Protein AF-A0A524Q9A4-F1 (afdb_monomer_lite)

Sequence (315 aa):
MNNEIRWAGRTYRQANLDGDGGGSGGEGGDAAAAAAAAAAAKGGEGGEGGEGGEGGKGGEPNWRQTLAGDNKDWAKRLERYTTPEAFVEASIQAHDKLRAGELTYGLPKDADEETVKAYREANGMPADGKYDIKVADAQLSETDIEMLDGVFKFSAEHNIPQEVLNGQLEAYFQARDKLISDMAQQDSLDKQEFTRTMKENWKGDYETNMNRAVNRMNMLPEAIRADVQAARLPNGQALTNSPEYMAWLVNMDREISPMAPLPGASEATMADARKVIETAKERMRDDSVGWHKDKKAQEQFMAEQQMLDKYEGSQ

Structure (mmCIF, N/CA/C/O backbone):
data_AF-A0A524Q9A4-F1
#
_entry.id   AF-A0A524Q9A4-F1
#
loop_
_atom_site.group_PDB
_atom_site.id
_atom_site.type_symbol
_atom_site.label_atom_id
_atom_site.label_alt_id
_atom_site.label_comp_id
_atom_site.label_asym_id
_atom_site.label_entity_id
_atom_site.label_seq_id
_atom_site.pdbx_PDB_ins_code
_atom_site.Cartn_x
_atom_site.Cartn_y
_atom_site.Cartn_z
_atom_site.occupancy
_atom_site.B_iso_or_equiv
_atom_site.auth_seq_id
_atom_site.auth_comp_id
_atom_site.auth_asym_id
_atom_site.auth_atom_id
_atom_site.pdbx_PDB_model_num
ATOM 1 N N . MET A 1 1 ? 7.085 -31.518 3.910 1.00 32.72 1 MET A N 1
ATOM 2 C CA . MET A 1 1 ? 6.312 -30.415 3.305 1.00 32.72 1 MET A CA 1
ATOM 3 C C . MET A 1 1 ? 6.115 -29.376 4.396 1.00 32.72 1 MET A C 1
ATOM 5 O O . MET A 1 1 ? 5.218 -29.539 5.209 1.00 32.72 1 MET A O 1
ATOM 9 N N . ASN A 1 2 ? 7.026 -28.405 4.497 1.00 29.14 2 ASN A N 1
ATOM 10 C CA . ASN A 1 2 ? 6.904 -27.296 5.447 1.00 29.14 2 ASN A CA 1
ATOM 11 C C . ASN A 1 2 ? 6.266 -26.119 4.710 1.00 29.14 2 ASN A C 1
ATOM 13 O O . ASN A 1 2 ? 6.896 -25.530 3.835 1.00 29.14 2 ASN A O 1
ATOM 17 N N . ASN A 1 3 ? 5.017 -25.819 5.055 1.00 34.53 3 ASN A N 1
ATOM 18 C CA . ASN A 1 3 ? 4.304 -24.639 4.584 1.00 34.53 3 ASN A CA 1
ATOM 19 C C . ASN A 1 3 ? 4.642 -23.461 5.503 1.00 34.53 3 ASN A C 1
ATOM 21 O O . ASN A 1 3 ? 3.940 -23.206 6.478 1.00 34.53 3 ASN A O 1
ATOM 25 N N . GLU A 1 4 ? 5.717 -22.739 5.192 1.00 28.58 4 GLU A N 1
ATOM 26 C CA . GLU A 1 4 ? 5.875 -21.363 5.664 1.00 28.58 4 GLU A CA 1
ATOM 27 C C . GLU A 1 4 ? 5.087 -20.450 4.721 1.00 28.58 4 GLU A C 1
ATOM 29 O O . GLU A 1 4 ? 5.548 -20.108 3.632 1.00 28.58 4 GLU A O 1
ATOM 34 N N . ILE A 1 5 ? 3.883 -20.052 5.134 1.00 32.16 5 ILE A N 1
ATOM 35 C CA . ILE A 1 5 ? 3.183 -18.917 4.528 1.00 32.16 5 ILE A CA 1
ATOM 36 C C . ILE A 1 5 ? 3.949 -17.665 4.960 1.00 32.16 5 ILE A C 1
ATOM 38 O O . ILE A 1 5 ? 3.719 -17.106 6.031 1.00 32.16 5 ILE A O 1
ATOM 42 N N . ARG A 1 6 ? 4.915 -17.251 4.138 1.00 30.25 6 ARG A N 1
ATOM 43 C CA . ARG A 1 6 ? 5.609 -15.973 4.289 1.00 30.25 6 ARG A CA 1
ATOM 44 C C . ARG A 1 6 ? 4.683 -14.869 3.795 1.00 30.25 6 ARG A C 1
ATOM 46 O O . ARG A 1 6 ? 4.645 -14.567 2.606 1.00 30.25 6 ARG A O 1
ATOM 53 N N . TRP A 1 7 ? 3.920 -14.286 4.716 1.00 31.17 7 TRP A N 1
ATOM 54 C CA . TRP A 1 7 ? 3.344 -12.961 4.505 1.00 31.17 7 TRP A CA 1
ATOM 55 C C . TRP A 1 7 ? 4.474 -11.990 4.136 1.00 31.17 7 TRP A C 1
ATOM 57 O O . TRP A 1 7 ? 5.549 -12.029 4.735 1.00 31.17 7 TRP A O 1
ATOM 67 N N . ALA A 1 8 ? 4.240 -11.194 3.094 1.00 38.44 8 ALA A N 1
ATOM 68 C CA . ALA A 1 8 ? 5.215 -10.368 2.391 1.00 38.44 8 ALA A CA 1
ATOM 69 C C . ALA A 1 8 ? 6.219 -9.664 3.326 1.00 38.44 8 ALA A C 1
ATOM 71 O O . ALA A 1 8 ? 5.883 -8.730 4.057 1.00 38.44 8 ALA A O 1
ATOM 72 N N . GLY A 1 9 ? 7.472 -10.119 3.274 1.00 32.75 9 GLY A N 1
ATOM 73 C CA . GLY A 1 9 ? 8.591 -9.522 3.986 1.00 32.75 9 GLY A CA 1
ATOM 74 C C . GLY A 1 9 ? 8.974 -8.179 3.373 1.00 32.75 9 GLY A C 1
ATOM 75 O O . GLY A 1 9 ? 9.780 -8.123 2.450 1.00 32.75 9 GLY A O 1
ATOM 76 N N . ARG A 1 10 ? 8.437 -7.089 3.927 1.00 39.34 10 ARG A N 1
ATOM 77 C CA . ARG A 1 10 ? 9.033 -5.755 3.805 1.00 39.34 10 ARG A CA 1
ATOM 78 C C . ARG A 1 10 ? 10.231 -5.670 4.746 1.00 39.34 10 ARG A C 1
ATOM 80 O O . ARG A 1 10 ? 10.088 -5.303 5.906 1.00 39.34 10 ARG A O 1
ATOM 87 N N . THR A 1 11 ? 11.422 -5.986 4.253 1.00 36.03 11 THR A N 1
ATOM 88 C CA . THR A 1 11 ? 12.648 -5.441 4.843 1.00 36.03 11 THR A CA 1
ATOM 89 C C . THR A 1 11 ? 12.884 -4.083 4.198 1.00 36.03 11 THR A C 1
ATOM 91 O O . THR A 1 11 ? 13.469 -4.006 3.117 1.00 36.03 11 THR A O 1
ATOM 94 N N . TYR A 1 12 ? 12.402 -3.009 4.830 1.00 35.66 12 TYR A N 1
ATOM 95 C CA . TYR A 1 12 ? 12.940 -1.685 4.532 1.00 35.66 12 TYR A CA 1
ATOM 96 C C . TYR A 1 12 ? 14.445 -1.749 4.795 1.00 35.66 12 TYR A C 1
ATOM 98 O O . TYR A 1 12 ? 14.877 -2.158 5.874 1.00 35.66 12 TYR A O 1
ATOM 106 N N . ARG A 1 13 ? 15.235 -1.417 3.772 1.00 35.72 13 ARG A N 1
ATOM 107 C CA . ARG A 1 13 ? 16.690 -1.299 3.849 1.00 35.72 13 ARG A CA 1
ATOM 108 C C . ARG A 1 13 ? 16.984 -0.286 4.961 1.00 35.72 13 ARG A C 1
ATOM 110 O O . ARG A 1 13 ? 16.713 0.899 4.808 1.00 35.72 13 ARG A O 1
ATOM 117 N N . GLN A 1 14 ? 17.431 -0.797 6.102 1.00 32.09 14 GLN A N 1
ATOM 118 C CA . GLN A 1 14 ? 17.704 -0.055 7.323 1.00 32.09 14 GLN A CA 1
ATOM 119 C C . GLN A 1 14 ? 18.726 1.042 7.005 1.00 32.09 14 GLN A C 1
ATOM 121 O O . GLN A 1 14 ? 19.884 0.755 6.706 1.00 32.09 14 GLN A O 1
ATOM 126 N N . ALA A 1 15 ? 18.277 2.296 6.981 1.00 34.97 15 ALA A N 1
ATOM 127 C CA . ALA A 1 15 ? 19.180 3.431 6.919 1.00 34.97 15 ALA A CA 1
ATOM 128 C C . ALA A 1 15 ? 19.947 3.474 8.247 1.00 34.97 15 ALA A C 1
ATOM 130 O O . ALA A 1 15 ? 19.347 3.631 9.310 1.00 34.97 15 ALA A O 1
ATOM 131 N N . ASN A 1 16 ? 21.263 3.276 8.171 1.00 33.34 16 ASN A N 1
ATOM 132 C CA . ASN A 1 16 ? 22.187 3.446 9.285 1.00 33.34 16 ASN A CA 1
ATOM 133 C C . ASN A 1 16 ? 22.034 4.858 9.869 1.00 33.34 16 ASN A C 1
ATOM 135 O O . ASN A 1 16 ? 22.338 5.844 9.198 1.00 33.34 16 ASN A O 1
ATOM 139 N N . LEU A 1 17 ? 21.595 4.931 11.123 1.00 32.91 17 LEU A N 1
ATOM 140 C CA . LEU A 1 17 ? 21.655 6.116 11.972 1.00 32.91 17 LEU A CA 1
ATOM 141 C C . LEU A 1 17 ? 22.498 5.762 13.201 1.00 32.91 17 LEU A C 1
ATOM 143 O O . LEU A 1 17 ? 21.975 5.572 14.292 1.00 32.91 17 LEU A O 1
ATOM 147 N N . ASP A 1 18 ? 23.809 5.661 12.992 1.00 33.75 18 ASP A N 1
ATOM 148 C CA . ASP A 1 18 ? 24.792 5.790 14.066 1.00 33.75 18 ASP A CA 1
ATOM 149 C C . ASP A 1 18 ? 25.277 7.244 14.058 1.00 33.75 18 ASP A C 1
ATOM 151 O O . ASP A 1 18 ? 25.968 7.684 13.137 1.00 33.75 18 ASP A O 1
ATOM 155 N N . GLY A 1 19 ? 24.855 8.010 15.063 1.00 28.97 19 GLY A N 1
ATOM 156 C CA . GLY A 1 19 ? 25.137 9.438 15.183 1.00 28.97 19 GLY A CA 1
ATOM 157 C C . GLY A 1 19 ? 24.512 10.033 16.441 1.00 28.97 19 GLY A C 1
ATOM 158 O O . GLY A 1 19 ? 23.499 10.716 16.374 1.00 28.97 19 GLY A O 1
ATOM 159 N N . ASP A 1 20 ? 25.127 9.695 17.569 1.00 27.69 20 ASP A N 1
ATOM 160 C CA . ASP A 1 20 ? 24.939 10.203 18.931 1.00 27.69 20 ASP A CA 1
ATOM 161 C C . ASP A 1 20 ? 24.735 11.735 19.041 1.00 27.69 20 ASP A C 1
ATOM 163 O O . ASP A 1 20 ? 25.374 12.503 18.318 1.00 27.69 20 ASP A O 1
ATOM 167 N N . GLY A 1 21 ? 23.910 12.170 20.010 1.00 25.66 21 GLY A N 1
ATOM 168 C CA . GLY A 1 21 ? 24.015 13.527 20.569 1.00 25.66 21 GLY A CA 1
ATOM 169 C C . GLY A 1 21 ? 22.746 14.357 20.820 1.00 25.66 21 GLY A C 1
ATOM 170 O O . GLY A 1 21 ? 22.646 15.463 20.302 1.00 25.66 21 GLY A O 1
ATOM 171 N N . GLY A 1 22 ? 21.875 13.913 21.736 1.00 23.44 22 GLY A N 1
ATOM 172 C CA . GLY A 1 22 ? 21.351 14.786 22.805 1.00 23.44 22 GLY A CA 1
ATOM 173 C C . GLY A 1 22 ? 20.010 15.519 22.620 1.00 23.44 22 GLY A C 1
ATOM 174 O O . GLY A 1 22 ? 19.867 16.386 21.766 1.00 23.44 22 GLY A O 1
ATOM 175 N N . GLY A 1 23 ? 19.081 15.294 23.563 1.00 23.38 23 GLY A N 1
ATOM 176 C CA . GLY A 1 23 ? 18.074 16.309 23.912 1.00 23.38 23 GLY A CA 1
ATOM 177 C C . GLY A 1 23 ? 16.690 15.827 24.356 1.00 23.38 23 GLY A C 1
ATOM 178 O O . GLY A 1 23 ? 15.743 15.940 23.598 1.00 23.38 23 GLY A O 1
ATOM 179 N N . SER A 1 24 ? 16.585 15.411 25.623 1.00 25.45 24 SER A N 1
ATOM 180 C CA . SER A 1 24 ? 15.508 15.761 26.573 1.00 25.45 24 SER A CA 1
ATOM 181 C C . SER A 1 24 ? 14.022 15.604 26.180 1.00 25.45 24 SER A C 1
ATOM 183 O O . SER A 1 24 ? 13.432 16.500 25.586 1.00 25.45 24 SER A O 1
ATOM 185 N N . GLY A 1 25 ? 13.373 14.632 26.835 1.00 24.61 25 GLY A N 1
ATOM 186 C CA . GLY A 1 25 ? 12.269 14.940 27.759 1.00 24.61 25 GLY A CA 1
ATOM 187 C C . GLY A 1 25 ? 10.843 14.630 27.294 1.00 24.61 25 GLY A C 1
ATOM 188 O O . GLY A 1 25 ? 10.358 15.212 26.332 1.00 24.61 25 GLY A O 1
ATOM 189 N N . GLY A 1 26 ? 10.140 13.812 28.088 1.00 25.83 26 GLY A N 1
ATOM 190 C CA . GLY A 1 26 ? 8.676 13.836 28.181 1.00 25.83 26 GLY A CA 1
ATOM 191 C C . GLY A 1 26 ? 7.969 12.519 27.870 1.00 25.83 26 GLY A C 1
ATOM 192 O O . GLY A 1 26 ? 7.279 12.421 26.864 1.00 25.83 26 GLY A O 1
ATOM 193 N N . GLU A 1 27 ? 8.093 11.527 28.755 1.00 28.69 27 GLU A N 1
ATOM 194 C CA . GLU A 1 27 ? 7.150 10.404 28.833 1.00 28.69 27 GLU A CA 1
ATOM 195 C C . GLU A 1 27 ? 5.830 10.874 29.457 1.00 28.69 27 GLU A C 1
ATOM 197 O O . GLU A 1 27 ? 5.820 11.501 30.519 1.00 28.69 27 GLU A O 1
ATOM 202 N N . GLY A 1 28 ? 4.708 10.539 28.821 1.00 25.97 28 GLY A N 1
ATOM 203 C CA . GLY A 1 28 ? 3.380 10.782 29.364 1.00 25.97 28 GLY A CA 1
ATOM 204 C C . GLY A 1 28 ? 2.345 9.839 28.764 1.00 25.97 28 GLY A C 1
ATOM 205 O O . GLY A 1 28 ? 1.982 9.990 27.605 1.00 25.97 28 GLY A O 1
ATOM 206 N N . GLY A 1 29 ? 1.841 8.925 29.598 1.00 28.25 29 GLY A N 1
ATOM 207 C CA . GLY A 1 29 ? 0.491 8.376 29.460 1.00 28.25 29 GLY A CA 1
ATOM 208 C C . GLY A 1 29 ? 0.381 6.941 28.954 1.00 28.25 29 GLY A C 1
ATOM 209 O O . GLY A 1 29 ? 0.018 6.741 27.810 1.00 28.25 29 GLY A O 1
ATOM 210 N N . ASP A 1 30 ? 0.624 5.957 29.826 1.00 30.62 30 ASP A N 1
ATOM 211 C CA . ASP A 1 30 ? -0.369 4.904 30.117 1.00 30.62 30 ASP A CA 1
ATOM 212 C C . ASP A 1 30 ? 0.121 3.994 31.257 1.00 30.62 30 ASP A C 1
ATOM 214 O O . ASP A 1 30 ? 0.748 2.956 31.066 1.00 30.62 30 ASP A O 1
ATOM 218 N N . ALA A 1 31 ? -0.133 4.423 32.497 1.00 32.66 31 ALA A N 1
ATOM 219 C CA . ALA A 1 31 ? 0.127 3.630 33.703 1.00 32.66 31 ALA A CA 1
ATOM 220 C C . ALA A 1 31 ? -0.877 3.938 34.833 1.00 32.66 31 ALA A C 1
ATOM 222 O O . ALA A 1 31 ? -0.561 3.797 36.013 1.00 32.66 31 ALA A O 1
ATOM 223 N N . ALA A 1 32 ? -2.093 4.384 34.501 1.00 33.72 32 ALA A N 1
ATOM 224 C CA . ALA A 1 32 ? -3.053 4.845 35.509 1.00 33.72 32 ALA A CA 1
ATOM 225 C C . ALA A 1 32 ? -4.003 3.749 36.035 1.00 33.72 32 ALA A C 1
ATOM 227 O O . ALA A 1 32 ? -4.537 3.891 37.131 1.00 33.72 32 ALA A O 1
ATOM 228 N N . ALA A 1 33 ? -4.183 2.625 35.331 1.00 32.44 33 ALA A N 1
ATOM 229 C CA . ALA A 1 33 ? -5.117 1.579 35.773 1.00 32.44 33 ALA A CA 1
ATOM 230 C C . ALA A 1 33 ? -4.481 0.484 36.658 1.00 32.44 33 ALA A C 1
ATOM 232 O O . ALA A 1 33 ? -5.190 -0.205 37.387 1.00 32.44 33 ALA A O 1
ATOM 233 N N . ALA A 1 34 ? -3.150 0.341 36.653 1.00 31.80 34 ALA A N 1
ATOM 234 C CA . ALA A 1 34 ? -2.444 -0.677 37.443 1.00 31.80 34 ALA A CA 1
ATOM 235 C C . ALA A 1 34 ? -1.946 -0.171 38.815 1.00 31.80 34 ALA A C 1
ATOM 237 O O . ALA A 1 34 ? -1.611 -0.971 39.689 1.00 31.80 34 ALA A O 1
ATOM 238 N N . ALA A 1 35 ? -1.922 1.148 39.040 1.00 31.58 35 ALA A N 1
ATOM 239 C CA . ALA A 1 35 ? -1.329 1.743 40.240 1.00 31.58 35 ALA A CA 1
ATOM 240 C C . ALA A 1 35 ? -2.247 1.722 41.480 1.00 31.58 35 ALA A C 1
ATOM 242 O O . ALA A 1 35 ? -1.751 1.732 42.606 1.00 31.58 35 ALA A O 1
ATOM 243 N N . ALA A 1 36 ? -3.570 1.625 41.310 1.00 30.62 36 ALA A N 1
ATOM 244 C CA . ALA A 1 36 ? -4.504 1.648 42.442 1.00 30.62 36 ALA A CA 1
ATOM 245 C C . ALA A 1 36 ? -4.508 0.344 43.269 1.00 30.62 36 ALA A C 1
ATOM 247 O O . ALA A 1 36 ? -4.877 0.362 44.438 1.00 30.62 36 ALA A O 1
ATOM 248 N N . ALA A 1 37 ? -4.046 -0.780 42.705 1.00 31.91 37 ALA A N 1
ATOM 249 C CA . ALA A 1 37 ? -3.953 -2.053 43.428 1.00 31.91 37 ALA A CA 1
ATOM 250 C C . ALA A 1 37 ? -2.612 -2.248 44.166 1.00 31.91 37 ALA A C 1
ATOM 252 O O . ALA A 1 37 ? -2.517 -3.098 45.048 1.00 31.91 37 ALA A O 1
ATOM 253 N N . ALA A 1 38 ? -1.576 -1.465 43.839 1.00 31.86 38 ALA A N 1
ATOM 254 C CA . ALA A 1 38 ? -0.222 -1.658 44.368 1.00 31.86 38 ALA A CA 1
ATOM 255 C C . ALA A 1 38 ? 0.093 -0.825 45.629 1.00 31.86 38 ALA A C 1
ATOM 257 O O . ALA A 1 38 ? 1.047 -1.134 46.343 1.00 31.86 38 ALA A O 1
ATOM 258 N N . ALA A 1 39 ? -0.702 0.202 45.949 1.00 31.52 39 ALA A N 1
ATOM 259 C CA . ALA A 1 39 ? -0.435 1.077 47.097 1.00 31.52 39 ALA A CA 1
ATOM 260 C C . ALA A 1 39 ? -0.843 0.480 48.462 1.00 31.52 39 ALA A C 1
ATOM 262 O O . ALA A 1 39 ? -0.377 0.955 49.493 1.00 31.52 39 ALA A O 1
ATOM 263 N N . ALA A 1 40 ? -1.649 -0.588 48.494 1.00 34.28 40 ALA A N 1
ATOM 264 C CA . ALA A 1 40 ? -2.055 -1.242 49.745 1.00 34.28 40 ALA A CA 1
ATOM 265 C C . ALA A 1 40 ? -1.066 -2.322 50.241 1.00 34.28 40 ALA A C 1
ATOM 267 O O . ALA A 1 40 ? -1.295 -2.928 51.286 1.00 34.28 40 ALA A O 1
ATOM 268 N N . ALA A 1 41 ? 0.029 -2.577 49.513 1.00 36.22 41 ALA A N 1
ATOM 269 C CA . ALA A 1 41 ? 0.920 -3.715 49.751 1.00 36.22 41 ALA A CA 1
ATOM 270 C C . ALA A 1 41 ? 2.394 -3.313 49.944 1.00 36.22 41 ALA A C 1
ATOM 272 O O . ALA A 1 41 ? 3.288 -3.855 49.294 1.00 36.22 41 ALA A O 1
ATOM 273 N N . LYS A 1 42 ? 2.685 -2.389 50.867 1.00 33.72 42 LYS A N 1
ATOM 274 C CA . LYS A 1 42 ? 4.041 -2.276 51.429 1.00 33.72 42 LYS A CA 1
ATOM 275 C C . LYS A 1 42 ? 4.031 -2.182 52.950 1.00 33.72 42 LYS A C 1
ATOM 277 O O . LYS A 1 42 ? 3.771 -1.127 53.515 1.00 33.72 42 LYS A O 1
ATOM 282 N N . GLY A 1 43 ? 4.412 -3.294 53.577 1.00 29.64 43 GLY A N 1
ATOM 283 C CA . GLY A 1 43 ? 4.849 -3.350 54.968 1.00 29.64 43 GLY A CA 1
ATOM 284 C C . GLY A 1 43 ? 4.754 -4.753 55.565 1.00 29.64 43 GLY A C 1
ATOM 285 O O . GLY A 1 43 ? 3.759 -5.057 56.209 1.00 29.64 43 GLY A O 1
ATOM 286 N N . GLY A 1 44 ? 5.792 -5.579 55.380 1.00 28.06 44 GLY A N 1
ATOM 287 C CA . GLY A 1 44 ? 6.016 -6.788 56.186 1.00 28.06 44 GLY A CA 1
ATOM 288 C C . GLY A 1 44 ? 6.522 -8.000 55.402 1.00 28.06 44 GLY A C 1
ATOM 289 O O . GLY A 1 44 ? 5.729 -8.745 54.841 1.00 28.06 44 GLY A O 1
ATOM 290 N N . GLU A 1 45 ? 7.843 -8.192 55.380 1.00 31.61 45 GLU A N 1
ATOM 291 C CA . GLU A 1 45 ? 8.521 -9.414 54.928 1.00 31.61 45 GLU A CA 1
ATOM 292 C C . GLU A 1 45 ? 8.219 -10.631 55.823 1.00 31.61 45 GLU A C 1
ATOM 294 O O . GLU A 1 45 ? 8.194 -10.511 57.046 1.00 31.61 45 GLU A O 1
ATOM 299 N N . GLY A 1 46 ? 8.155 -11.814 55.194 1.00 29.53 46 GLY A N 1
ATOM 300 C CA . GLY A 1 46 ? 8.664 -13.071 55.760 1.00 29.53 46 GLY A CA 1
ATOM 301 C C . GLY A 1 46 ? 7.631 -14.136 56.146 1.00 29.53 46 GLY A C 1
ATOM 302 O O . GLY A 1 46 ? 6.935 -13.991 57.144 1.00 29.53 46 GLY A O 1
ATOM 303 N N . GLY A 1 47 ? 7.631 -15.267 55.425 1.00 26.67 47 GLY A N 1
ATOM 304 C CA . GLY A 1 47 ? 7.107 -16.541 55.940 1.00 26.67 47 GLY A CA 1
ATOM 305 C C . GLY A 1 47 ? 6.547 -17.499 54.889 1.00 26.67 47 GLY A C 1
ATOM 306 O O . GLY A 1 47 ? 5.381 -17.394 54.525 1.00 26.67 47 GLY A O 1
ATOM 307 N N . GLU A 1 48 ? 7.375 -18.447 54.438 1.00 30.16 48 GLU A N 1
ATOM 308 C CA . GLU A 1 48 ? 6.969 -19.665 53.721 1.00 30.16 48 GLU A CA 1
ATOM 309 C C . GLU A 1 48 ? 5.898 -20.470 54.477 1.00 30.16 48 GLU A C 1
ATOM 311 O O . GLU A 1 48 ? 5.805 -20.436 55.703 1.00 30.16 48 GLU A O 1
ATOM 316 N N . GLY A 1 49 ? 5.090 -21.199 53.704 1.00 34.25 49 GLY A N 1
ATOM 317 C CA . GLY A 1 49 ? 3.925 -21.935 54.175 1.00 34.25 49 GLY A CA 1
ATOM 318 C C . GLY A 1 49 ? 4.201 -23.137 55.082 1.00 34.25 49 GLY A C 1
ATOM 319 O O . GLY A 1 49 ? 5.286 -23.709 55.121 1.00 34.25 49 GLY A O 1
ATOM 320 N N . GLY A 1 50 ? 3.136 -23.545 55.767 1.00 26.73 50 GLY A N 1
ATOM 321 C CA . GLY A 1 50 ? 3.042 -24.769 56.553 1.00 26.73 50 GLY A CA 1
ATOM 322 C C . GLY A 1 50 ? 1.677 -24.855 57.234 1.00 26.73 50 GLY A C 1
ATOM 323 O O . GLY A 1 50 ? 1.194 -23.874 57.786 1.00 26.73 50 GLY A O 1
ATOM 324 N N . GLU A 1 51 ? 1.037 -26.014 57.110 1.00 32.72 51 GLU A N 1
ATOM 325 C CA . GLU A 1 51 ? -0.327 -26.350 57.528 1.00 32.72 51 GLU A CA 1
ATOM 326 C C . GLU A 1 51 ? -0.635 -26.153 59.025 1.00 32.72 51 GLU A C 1
ATOM 328 O O . GLU A 1 51 ? 0.204 -26.408 59.879 1.00 32.72 51 GLU A O 1
ATOM 333 N N . GLY A 1 52 ? -1.912 -25.858 59.310 1.00 31.73 52 GLY A N 1
ATOM 334 C CA . GLY A 1 52 ? -2.685 -26.473 60.400 1.00 31.73 52 GLY A CA 1
ATOM 335 C C . GLY A 1 52 ? -2.411 -26.059 61.856 1.00 31.73 52 GLY A C 1
ATOM 336 O O . GLY A 1 52 ? -1.377 -26.375 62.425 1.00 31.73 52 GLY A O 1
ATOM 337 N N . GLY A 1 53 ? -3.457 -25.543 62.518 1.00 28.77 53 GLY A N 1
ATOM 338 C CA . GLY A 1 53 ? -3.692 -25.791 63.951 1.00 28.77 53 GLY A CA 1
ATOM 339 C C . GLY A 1 53 ? -3.597 -24.594 64.909 1.00 28.77 53 GLY A C 1
ATOM 340 O O . GLY A 1 53 ? -2.533 -24.038 65.123 1.00 28.77 53 GLY A O 1
ATOM 341 N N . GLU A 1 54 ? -4.755 -24.276 65.502 1.00 33.22 54 GLU A N 1
ATOM 342 C CA . GLU A 1 54 ? -5.043 -23.666 66.818 1.00 33.22 54 GLU A CA 1
ATOM 343 C C . GLU A 1 54 ? -4.076 -22.664 67.498 1.00 33.22 54 GLU A C 1
ATOM 345 O O . GLU A 1 54 ? -3.008 -23.013 67.985 1.00 33.22 54 GLU A O 1
ATOM 350 N N . GLY A 1 55 ? -4.631 -21.482 67.817 1.00 35.94 55 GLY A N 1
ATOM 351 C CA . GLY A 1 55 ? -4.720 -21.050 69.222 1.00 35.94 55 GLY A CA 1
ATOM 352 C C . GLY A 1 55 ? -3.824 -19.902 69.723 1.00 35.94 55 GLY A C 1
ATOM 353 O O . GLY A 1 55 ? -2.760 -20.138 70.281 1.00 35.94 55 GLY A O 1
ATOM 354 N N . GLY A 1 56 ? -4.389 -18.683 69.745 1.00 32.25 56 GLY A N 1
ATOM 355 C CA . GLY A 1 56 ? -4.071 -17.598 70.702 1.00 32.25 56 GLY A CA 1
ATOM 356 C C . GLY A 1 56 ? -3.164 -16.478 70.167 1.00 32.25 56 GLY A C 1
ATOM 357 O O . GLY A 1 56 ? -2.242 -16.744 69.418 1.00 32.25 56 GLY A O 1
ATOM 358 N N . LYS A 1 57 ? -3.305 -15.189 70.506 1.00 35.91 57 LYS A N 1
ATOM 359 C CA . LYS A 1 57 ? -4.146 -14.418 71.444 1.00 35.91 57 LYS A CA 1
ATOM 360 C C . LYS A 1 57 ? -4.068 -12.935 71.016 1.00 35.91 57 LYS A C 1
ATOM 362 O O . LYS A 1 57 ? -2.981 -12.473 70.698 1.00 35.91 57 LYS A O 1
ATOM 367 N N . GLY A 1 58 ? -5.166 -12.186 71.161 1.00 35.88 58 GLY A N 1
ATOM 368 C CA . GLY A 1 58 ? -5.152 -10.717 71.282 1.00 35.88 58 GLY A CA 1
ATOM 369 C C . GLY A 1 58 ? -5.378 -9.936 69.985 1.00 35.88 58 GLY A C 1
ATOM 370 O O . GLY A 1 58 ? -4.433 -9.521 69.331 1.00 35.88 58 GLY A O 1
ATOM 371 N N . GLY A 1 59 ? -6.637 -9.688 69.646 1.00 34.94 59 GLY A N 1
ATOM 372 C CA . GLY A 1 59 ? -7.051 -8.847 68.524 1.00 34.94 59 GLY A CA 1
ATOM 373 C C . GLY A 1 59 ? -8.539 -9.063 68.285 1.00 34.94 59 GLY A C 1
ATOM 374 O O . GLY A 1 59 ? -9.044 -10.139 68.587 1.00 34.94 59 GLY A O 1
ATOM 375 N N . GLU A 1 60 ? -9.251 -8.036 67.845 1.00 44.47 60 GLU A N 1
ATOM 376 C CA . GLU A 1 60 ? -10.700 -8.033 67.608 1.00 44.47 60 GLU A CA 1
ATOM 377 C C . GLU A 1 60 ? -11.211 -9.271 66.835 1.00 44.47 60 GLU A C 1
ATOM 379 O O . GLU A 1 60 ? -10.433 -9.908 66.115 1.00 44.47 60 GLU A O 1
ATOM 384 N N . PRO A 1 61 ? -12.512 -9.629 66.947 1.00 59.09 61 PRO A N 1
ATOM 385 C CA . PRO A 1 61 ? -13.109 -10.678 66.120 1.00 59.09 61 PRO A CA 1
ATOM 386 C C . PRO A 1 61 ? -12.691 -10.484 64.665 1.00 59.09 61 PRO A C 1
ATOM 388 O O . PRO A 1 61 ? -12.718 -9.350 64.188 1.00 59.09 61 PRO A O 1
ATOM 391 N N . ASN A 1 62 ? -12.304 -11.557 63.964 1.00 80.00 62 ASN A N 1
ATOM 392 C CA . ASN A 1 62 ? -11.953 -11.471 62.548 1.00 80.00 62 ASN A CA 1
ATOM 393 C C . ASN A 1 62 ? -13.160 -10.903 61.790 1.00 80.00 62 ASN A C 1
ATOM 395 O O . ASN A 1 62 ? -14.090 -11.631 61.452 1.00 80.00 62 ASN A O 1
ATOM 399 N N . TRP A 1 63 ? -13.155 -9.587 61.567 1.00 85.00 63 TRP A N 1
ATOM 400 C CA . TRP A 1 63 ? -14.300 -8.828 61.075 1.00 85.00 63 TRP A CA 1
ATOM 401 C C . TRP A 1 63 ? -14.794 -9.377 59.738 1.00 85.00 63 TRP A C 1
ATOM 403 O O . TRP A 1 63 ? -15.986 -9.332 59.458 1.00 85.00 63 TRP A O 1
ATOM 413 N N . ARG A 1 64 ? -13.892 -9.988 58.960 1.00 86.88 64 ARG A N 1
ATOM 414 C CA . ARG A 1 64 ? -14.194 -10.675 57.703 1.00 86.88 64 ARG A CA 1
ATOM 415 C C . ARG A 1 64 ? -15.072 -11.904 57.918 1.00 86.88 64 ARG A C 1
ATOM 417 O O . ARG A 1 64 ? -16.032 -12.084 57.182 1.00 86.88 64 ARG A O 1
ATOM 424 N N . GLN A 1 65 ? -14.782 -12.726 58.929 1.00 85.19 65 GLN A N 1
ATOM 425 C CA . GLN A 1 65 ? -15.620 -13.876 59.294 1.00 85.19 65 GLN A CA 1
ATOM 426 C C . GLN A 1 65 ? -16.942 -13.424 59.918 1.00 85.19 65 GLN A C 1
ATOM 428 O O . GLN A 1 65 ? -17.986 -13.978 59.591 1.00 85.19 65 GLN A O 1
ATOM 433 N N . THR A 1 66 ? -16.918 -12.379 60.748 1.00 87.44 66 THR A N 1
ATOM 434 C CA . THR A 1 66 ? -18.138 -11.816 61.345 1.00 87.44 66 THR A CA 1
ATOM 435 C C . THR A 1 66 ? -19.093 -11.257 60.282 1.00 87.44 66 THR A C 1
ATOM 437 O O . THR A 1 66 ? -20.296 -11.474 60.379 1.00 87.44 66 THR A O 1
ATOM 440 N N . LEU A 1 67 ? -18.577 -10.573 59.252 1.00 87.25 67 LEU A N 1
ATOM 441 C CA . LEU A 1 67 ? -19.373 -10.052 58.130 1.00 87.25 67 LEU A CA 1
ATOM 442 C C . LEU A 1 67 ? -19.797 -11.135 57.132 1.00 87.25 67 LEU A C 1
ATOM 444 O O . LEU A 1 67 ? -20.891 -11.052 56.578 1.00 87.25 67 LEU A O 1
ATOM 448 N N . ALA A 1 68 ? -18.950 -12.136 56.881 1.00 90.00 68 ALA A N 1
ATOM 449 C CA . ALA A 1 68 ? -19.280 -13.233 55.974 1.00 90.00 68 ALA A CA 1
ATOM 450 C C . ALA A 1 68 ? -20.317 -14.203 56.561 1.00 90.00 68 ALA A C 1
ATOM 452 O O . ALA A 1 68 ? -21.071 -14.816 55.802 1.00 90.00 68 ALA A O 1
ATOM 453 N N . GLY A 1 69 ? -20.344 -14.369 57.889 1.00 89.56 69 GLY A N 1
ATOM 454 C CA . GLY A 1 69 ? -21.113 -15.427 58.541 1.00 89.56 69 GLY A CA 1
ATOM 455 C C . GLY A 1 69 ? -20.746 -16.798 57.966 1.00 89.56 69 GLY A C 1
ATOM 456 O O . GLY A 1 69 ? -19.571 -17.103 57.758 1.00 89.56 69 GLY A O 1
ATOM 457 N N . ASP A 1 70 ? -21.755 -17.600 57.628 1.00 88.56 70 ASP A N 1
ATOM 458 C CA . ASP A 1 70 ? -21.562 -18.923 57.017 1.00 88.56 70 ASP A CA 1
ATOM 459 C C . ASP A 1 70 ? -21.290 -18.872 55.495 1.00 88.56 70 ASP A C 1
ATOM 461 O O . ASP A 1 70 ? -21.094 -19.909 54.850 1.00 88.56 70 ASP A O 1
ATOM 465 N N . ASN A 1 71 ? -21.267 -17.679 54.881 1.00 88.44 71 ASN A N 1
ATOM 466 C CA . ASN A 1 71 ? -21.094 -17.527 53.438 1.00 88.44 71 ASN A CA 1
ATOM 467 C C . ASN A 1 71 ? -19.610 -17.557 53.030 1.00 88.44 71 ASN A C 1
ATOM 469 O O . ASN A 1 71 ? -18.887 -16.559 53.074 1.00 88.44 71 ASN A O 1
ATOM 473 N N . LYS A 1 72 ? -19.171 -18.724 52.550 1.00 87.81 72 LYS A N 1
ATOM 474 C CA . LYS A 1 72 ? -17.786 -18.969 52.119 1.00 87.81 72 LYS A CA 1
ATOM 475 C C . LYS A 1 72 ? -17.329 -18.082 50.954 1.00 87.81 72 LYS A C 1
ATOM 477 O O . LYS A 1 72 ? -16.144 -17.759 50.880 1.00 87.81 72 LYS A O 1
ATOM 482 N N . ASP A 1 73 ? -18.230 -17.672 50.062 1.00 87.19 73 ASP A N 1
ATOM 483 C CA . ASP A 1 73 ? -17.874 -16.805 48.930 1.00 87.19 73 ASP A CA 1
ATOM 484 C C . ASP A 1 73 ? -17.656 -15.359 49.380 1.00 87.19 73 ASP A C 1
ATOM 486 O O . ASP A 1 73 ? -16.773 -14.664 48.871 1.00 87.19 73 ASP A O 1
ATOM 490 N N . TRP A 1 74 ? -18.423 -14.914 50.377 1.00 88.69 74 TRP A N 1
ATOM 491 C CA . TRP A 1 74 ? -18.230 -13.605 50.995 1.00 88.69 74 TRP A CA 1
ATOM 492 C C . TRP A 1 74 ? -16.933 -13.567 51.795 1.00 88.69 74 TRP A C 1
ATOM 494 O O . TRP A 1 74 ? -16.176 -12.610 51.655 1.00 88.69 74 TRP A O 1
ATOM 504 N N . ALA A 1 75 ? -16.616 -14.636 52.533 1.00 86.12 75 ALA A N 1
ATOM 505 C CA . ALA A 1 75 ? -15.345 -14.758 53.246 1.00 86.12 75 ALA A CA 1
ATOM 506 C C . ALA A 1 75 ? -14.143 -14.601 52.294 1.00 86.12 75 ALA A C 1
ATOM 508 O O . ALA A 1 75 ? -13.299 -13.734 52.514 1.00 86.12 75 ALA A O 1
ATOM 509 N N . LYS A 1 76 ? -14.131 -15.331 51.168 1.00 88.25 76 LYS A N 1
ATOM 510 C CA . LYS A 1 76 ? -13.082 -15.222 50.132 1.00 88.25 76 LYS A CA 1
ATOM 511 C C . LYS A 1 76 ? -12.989 -13.841 49.484 1.00 88.25 76 LYS A C 1
ATOM 513 O O . LYS A 1 76 ? -11.916 -13.415 49.063 1.00 88.25 76 LYS A O 1
ATOM 518 N N . ARG A 1 77 ? -14.111 -13.131 49.329 1.00 85.62 77 ARG A N 1
ATOM 519 C CA . ARG A 1 77 ? -14.092 -11.751 48.816 1.00 85.62 77 ARG A CA 1
ATOM 520 C C . ARG A 1 77 ? -13.515 -10.781 49.842 1.00 85.62 77 ARG A C 1
ATOM 522 O O . ARG A 1 77 ? -12.727 -9.921 49.461 1.00 85.62 77 ARG A O 1
ATOM 529 N N . LEU A 1 78 ? -13.870 -10.935 51.116 1.00 90.56 78 LEU A N 1
ATOM 530 C CA . LEU A 1 78 ? -13.407 -10.074 52.206 1.00 90.56 78 LEU A CA 1
ATOM 531 C C . LEU A 1 78 ? -11.915 -10.267 52.525 1.00 90.56 78 LEU A C 1
ATOM 533 O O . LEU A 1 78 ? -11.269 -9.325 52.979 1.00 90.56 78 LEU A O 1
ATOM 537 N N . GLU A 1 79 ? -11.338 -11.434 52.217 1.00 88.94 79 GLU A N 1
ATOM 538 C CA . GLU A 1 79 ? -9.887 -11.696 52.291 1.00 88.94 79 GLU A CA 1
ATOM 539 C C . GLU A 1 79 ? -9.041 -10.731 51.440 1.00 88.94 79 GLU A C 1
ATOM 541 O O . GLU A 1 79 ? -7.870 -10.521 51.740 1.00 88.94 79 GLU A O 1
ATOM 546 N N . ARG A 1 80 ? -9.626 -10.096 50.415 1.00 89.81 80 ARG A N 1
ATOM 547 C CA . ARG A 1 80 ? -8.931 -9.136 49.536 1.00 89.81 80 ARG A CA 1
ATOM 548 C C . ARG A 1 80 ? -8.662 -7.781 50.189 1.00 89.81 80 ARG A C 1
ATOM 550 O O . ARG A 1 80 ? -7.863 -7.013 49.665 1.00 89.81 80 ARG A O 1
ATOM 557 N N . TYR A 1 81 ? -9.343 -7.469 51.290 1.00 89.81 81 TYR A N 1
ATOM 558 C CA . TYR A 1 81 ? -9.242 -6.177 51.962 1.00 89.81 81 TYR A CA 1
ATOM 559 C C . TYR A 1 81 ? -8.451 -6.333 53.248 1.00 89.81 81 TYR A C 1
ATOM 561 O O . TYR A 1 81 ? -8.861 -7.086 54.129 1.00 89.81 81 TYR A O 1
ATOM 569 N N . THR A 1 82 ? -7.332 -5.620 53.378 1.00 86.00 82 THR A N 1
ATOM 570 C CA . THR A 1 82 ? -6.416 -5.710 54.531 1.00 86.00 82 THR A CA 1
ATOM 571 C C . THR A 1 82 ? -7.001 -5.092 55.807 1.00 86.00 82 THR A C 1
ATOM 573 O O . THR A 1 82 ? -6.700 -5.565 56.905 1.00 86.00 82 THR A O 1
ATOM 576 N N . THR A 1 83 ? -7.903 -4.115 55.684 1.00 88.06 83 THR A N 1
ATOM 577 C CA . THR A 1 83 ? -8.580 -3.452 56.811 1.00 88.06 83 THR A CA 1
ATOM 578 C C . THR A 1 83 ? -10.079 -3.245 56.529 1.00 88.06 83 THR A C 1
ATOM 580 O O . THR A 1 83 ? -10.476 -3.245 55.357 1.00 88.06 83 THR A O 1
ATOM 583 N N . PRO A 1 84 ? -10.928 -3.080 57.564 1.00 88.50 84 PRO A N 1
ATOM 584 C CA . PRO A 1 84 ? -12.339 -2.720 57.390 1.00 88.50 84 PRO A CA 1
ATOM 585 C C . PRO A 1 84 ? -12.529 -1.418 56.604 1.00 88.50 84 PRO A C 1
ATOM 587 O O . PRO A 1 84 ? -13.420 -1.324 55.762 1.00 88.50 84 PRO A O 1
ATOM 590 N N . GLU A 1 85 ? -11.667 -0.427 56.832 1.00 90.31 85 GLU A N 1
ATOM 591 C CA . GLU A 1 85 ? -11.713 0.873 56.162 1.00 90.31 85 GLU A CA 1
ATOM 592 C C . GLU A 1 85 ? -11.493 0.724 54.655 1.00 90.31 85 GLU A C 1
ATOM 594 O O . GLU A 1 85 ? -12.241 1.307 53.876 1.00 90.31 85 GLU A O 1
ATOM 599 N N . ALA A 1 86 ? -10.548 -0.128 54.234 1.00 88.06 86 ALA A N 1
ATOM 600 C CA . ALA A 1 86 ? -10.295 -0.401 52.819 1.00 88.06 86 ALA A CA 1
ATOM 601 C C . A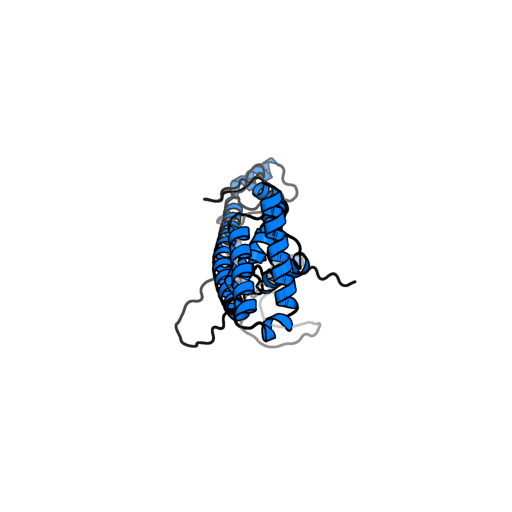LA A 1 86 ? -11.504 -1.053 52.122 1.00 88.06 86 ALA A C 1
ATOM 603 O O . ALA A 1 86 ? -11.764 -0.795 50.946 1.00 88.06 86 ALA A O 1
ATOM 604 N N . PHE A 1 87 ? -12.270 -1.884 52.838 1.00 92.50 87 PHE A N 1
ATOM 605 C CA . PHE A 1 87 ? -13.518 -2.451 52.321 1.00 92.50 87 PHE A CA 1
ATOM 606 C C . PHE A 1 87 ? -14.616 -1.388 52.178 1.00 92.50 87 PHE A C 1
ATOM 608 O O . PHE A 1 87 ? -15.307 -1.347 51.156 1.00 92.50 87 PHE A O 1
ATOM 615 N N . VAL A 1 88 ? -14.771 -0.516 53.177 1.00 92.69 88 VAL A N 1
ATOM 616 C CA . VAL A 1 88 ? -15.763 0.570 53.150 1.00 92.69 88 VAL A CA 1
ATOM 617 C C . VAL A 1 88 ? -15.438 1.578 52.049 1.00 92.69 88 VAL A C 1
ATOM 619 O O . VAL A 1 88 ? -16.325 1.926 51.275 1.00 92.69 88 VAL A O 1
ATOM 622 N N . GLU A 1 89 ? -14.179 1.997 51.920 1.00 92.56 89 GLU A N 1
ATOM 623 C CA . GLU A 1 89 ? -13.734 2.920 50.874 1.00 92.56 89 GLU A CA 1
ATOM 624 C C . GLU A 1 89 ? -13.984 2.345 49.475 1.00 92.56 89 GLU A C 1
ATOM 626 O O . GLU A 1 89 ? -14.599 3.006 48.638 1.00 92.56 89 GLU A O 1
ATOM 631 N N . ALA A 1 90 ? -13.613 1.082 49.239 1.00 88.19 90 ALA A N 1
ATOM 632 C CA . ALA A 1 90 ? -13.895 0.411 47.973 1.00 88.19 90 ALA A CA 1
ATOM 633 C C . ALA A 1 90 ? -15.404 0.307 47.685 1.00 88.19 90 ALA A C 1
ATOM 635 O O . ALA A 1 90 ? -15.827 0.438 46.535 1.00 88.19 90 ALA A O 1
ATOM 636 N N . SER A 1 91 ? -16.224 0.097 48.719 1.00 89.19 91 SER A N 1
ATOM 637 C CA . SER A 1 91 ? -17.684 0.022 48.587 1.00 89.19 91 SER A CA 1
ATOM 638 C C . SER A 1 91 ? -18.301 1.382 48.245 1.00 89.19 91 SER A C 1
ATOM 640 O O . SER A 1 91 ? -19.162 1.459 47.369 1.00 89.19 91 SER A O 1
ATOM 642 N N . ILE A 1 92 ? -17.833 2.459 48.887 1.00 92.56 92 ILE A N 1
ATOM 643 C CA . ILE A 1 92 ? -18.253 3.835 48.589 1.00 92.56 92 ILE A CA 1
ATOM 644 C C . ILE A 1 92 ? -17.850 4.204 47.160 1.00 92.56 92 ILE A C 1
ATOM 646 O O . ILE A 1 92 ? -18.706 4.617 46.387 1.00 92.56 92 ILE A O 1
ATOM 650 N N . GLN A 1 93 ? -16.599 3.953 46.762 1.00 87.00 93 GLN A N 1
ATOM 651 C CA . GLN A 1 93 ? -16.133 4.221 45.398 1.00 87.00 93 GLN A CA 1
ATOM 652 C C . GLN A 1 93 ? -16.932 3.441 44.344 1.00 87.00 93 GLN A C 1
ATOM 654 O O . GLN A 1 93 ? -17.260 3.985 43.292 1.00 87.00 93 GLN A O 1
ATOM 659 N N . ALA A 1 94 ? -17.278 2.177 44.608 1.00 82.50 94 ALA A N 1
ATOM 660 C CA . ALA A 1 94 ? -18.130 1.400 43.710 1.00 82.50 94 ALA A CA 1
ATOM 661 C C . ALA A 1 94 ? -19.540 2.006 43.586 1.00 82.50 94 ALA A C 1
ATOM 663 O O . ALA A 1 94 ? -20.084 2.081 42.484 1.00 82.50 94 ALA A O 1
ATOM 664 N N . HIS A 1 95 ? -20.121 2.467 44.697 1.00 83.38 95 HIS A N 1
ATOM 665 C CA . HIS A 1 95 ? -21.420 3.142 44.706 1.00 83.38 95 HIS A CA 1
ATOM 666 C C . HIS A 1 95 ? -21.379 4.504 44.007 1.00 83.38 95 HIS A C 1
ATOM 668 O O . HIS A 1 95 ? -22.327 4.841 43.300 1.00 83.38 95 HIS A O 1
ATOM 674 N N . ASP A 1 96 ? -20.305 5.270 44.171 1.00 85.94 96 ASP A N 1
ATOM 675 C CA . ASP A 1 96 ? -20.140 6.571 43.528 1.00 85.94 96 ASP A CA 1
ATOM 676 C C . ASP A 1 96 ? -19.989 6.417 42.015 1.00 85.94 96 ASP A C 1
ATOM 678 O O . ASP A 1 96 ? -20.683 7.108 41.277 1.00 85.94 96 ASP A O 1
ATOM 682 N N . LYS A 1 97 ? -19.218 5.429 41.541 1.00 77.69 97 LYS A N 1
ATOM 683 C CA . LYS A 1 97 ? -19.145 5.078 40.109 1.00 77.69 97 LYS A CA 1
ATOM 684 C C . LYS A 1 97 ? -20.500 4.662 39.538 1.00 77.69 97 LYS A C 1
ATOM 686 O O . LYS A 1 97 ? -20.849 5.032 38.420 1.00 77.69 97 LYS A O 1
ATOM 691 N N . LEU A 1 98 ? -21.291 3.920 40.314 1.00 78.62 98 LEU A N 1
ATOM 692 C CA . LEU A 1 98 ? -22.635 3.498 39.913 1.00 78.62 98 LEU A CA 1
ATOM 693 C C . LEU A 1 98 ? -23.610 4.685 39.862 1.00 78.62 98 LEU A C 1
ATOM 695 O O . LEU A 1 98 ? -24.403 4.787 38.932 1.00 78.62 98 LEU A O 1
ATOM 699 N N . ARG A 1 99 ? -23.524 5.617 40.820 1.00 74.94 99 ARG A N 1
ATOM 700 C CA . ARG A 1 99 ? -24.318 6.860 40.847 1.00 74.94 99 ARG A CA 1
ATOM 701 C C . ARG A 1 99 ? -23.900 7.865 39.778 1.00 74.94 99 ARG A C 1
ATOM 703 O O . ARG A 1 99 ? -24.756 8.583 39.273 1.00 74.94 99 ARG A O 1
ATOM 710 N N . ALA A 1 100 ? -22.616 7.909 39.442 1.00 76.31 100 ALA A N 1
ATOM 711 C CA . ALA A 1 100 ? -22.068 8.732 38.372 1.00 76.31 100 ALA A CA 1
ATOM 712 C C . ALA A 1 100 ? -22.406 8.183 36.973 1.00 76.31 100 ALA A C 1
ATOM 714 O O . ALA A 1 100 ? -22.153 8.859 35.981 1.00 76.31 100 ALA A O 1
ATOM 715 N N . GLY A 1 101 ? -22.987 6.978 36.881 1.00 58.28 101 GLY A N 1
ATOM 716 C CA . GLY A 1 101 ? -23.304 6.333 35.606 1.00 58.28 101 GLY A CA 1
ATOM 717 C C . GLY A 1 101 ? -22.073 5.814 34.857 1.00 58.28 101 GLY A C 1
ATOM 718 O O . GLY A 1 101 ? -22.179 5.442 33.695 1.00 58.28 101 GLY A O 1
ATOM 719 N N . GLU A 1 102 ? -20.912 5.754 35.516 1.00 63.56 102 GLU A N 1
ATOM 720 C CA . GLU A 1 102 ? -19.647 5.278 34.935 1.00 63.56 102 GLU A CA 1
ATOM 721 C C . GLU A 1 102 ? -19.624 3.751 34.742 1.00 63.56 102 GLU A C 1
ATOM 723 O O . GLU A 1 102 ? -18.751 3.210 34.065 1.00 63.56 102 GLU A O 1
ATOM 728 N N . LEU A 1 103 ? -20.584 3.040 35.339 1.00 57.78 103 LEU A N 1
ATOM 729 C CA . LEU A 1 103 ? -20.806 1.610 35.146 1.00 57.78 103 LEU A CA 1
ATOM 730 C C . LEU A 1 103 ? -21.926 1.400 34.123 1.00 57.78 103 LEU A C 1
ATOM 732 O O . LEU A 1 103 ? -23.105 1.389 34.474 1.00 57.78 103 LEU A O 1
ATOM 736 N N . THR A 1 104 ? -21.561 1.186 32.858 1.00 57.41 104 THR A N 1
ATOM 737 C CA . THR A 1 104 ? -22.499 0.655 31.867 1.00 57.41 104 THR A CA 1
ATOM 738 C C . THR A 1 104 ? -22.658 -0.845 32.106 1.00 57.41 104 THR A C 1
ATOM 740 O O . THR A 1 104 ? -21.694 -1.614 32.125 1.00 57.41 104 THR A O 1
ATOM 743 N N . TYR A 1 105 ? -23.890 -1.292 32.340 1.00 60.09 105 TYR A N 1
ATOM 744 C CA . TYR A 1 105 ? -24.179 -2.720 32.332 1.00 60.09 105 TYR A CA 1
ATOM 745 C C . TYR A 1 105 ? -24.091 -3.196 30.884 1.00 60.09 105 TYR A C 1
ATOM 747 O O . TYR A 1 105 ? -24.762 -2.649 30.011 1.00 60.09 105 TYR A O 1
ATOM 755 N N . GLY A 1 106 ? -23.239 -4.187 30.622 1.00 64.06 106 GLY A N 1
ATOM 756 C CA . GLY A 1 106 ? -23.207 -4.844 29.320 1.00 64.06 106 GLY A CA 1
ATOM 757 C C . GLY A 1 106 ? -24.579 -5.423 28.970 1.00 64.06 106 GLY A C 1
ATOM 758 O O . GLY A 1 106 ? -25.367 -5.759 29.860 1.00 64.06 106 GLY A O 1
ATOM 759 N N . LEU A 1 107 ? -24.858 -5.541 27.674 1.00 72.50 107 LEU A N 1
ATOM 760 C CA . LEU A 1 107 ? -26.110 -6.101 27.182 1.00 72.50 107 LEU A CA 1
ATOM 761 C C . LEU A 1 107 ? -26.331 -7.519 27.762 1.00 72.50 107 LEU A C 1
ATOM 763 O O . LEU A 1 107 ? -25.434 -8.365 27.652 1.00 72.50 107 LEU A O 1
ATOM 767 N N . PRO A 1 108 ? -27.488 -7.809 28.390 1.00 71.50 108 PRO A N 1
ATOM 768 C CA . PRO A 1 108 ? -27.830 -9.166 28.808 1.00 71.50 108 PRO A CA 1
ATOM 769 C C . PRO A 1 108 ? -27.776 -10.137 27.620 1.00 71.50 108 PRO A C 1
ATOM 771 O O . PRO A 1 108 ? -28.180 -9.780 26.517 1.00 71.50 108 PRO A O 1
ATOM 774 N N . LYS A 1 109 ? -27.311 -11.375 27.843 1.00 68.94 109 LYS A N 1
ATOM 775 C CA . LYS A 1 109 ? -27.128 -12.375 26.767 1.00 68.94 109 LYS A CA 1
ATOM 776 C C . LYS A 1 109 ? -28.407 -12.705 25.989 1.00 68.94 109 LYS A C 1
ATOM 778 O O . LYS A 1 109 ? -28.306 -13.056 24.822 1.00 68.94 109 LYS A O 1
ATOM 783 N N . ASP A 1 110 ? -29.565 -12.547 26.623 1.00 75.38 110 ASP A N 1
ATOM 784 C CA . ASP A 1 110 ? -30.883 -12.846 26.054 1.00 75.38 110 ASP A CA 1
ATOM 785 C C . ASP A 1 110 ? -31.789 -11.599 26.059 1.00 75.38 110 ASP A C 1
ATOM 787 O O . ASP A 1 110 ? -32.994 -11.694 26.289 1.00 75.38 110 ASP A O 1
ATOM 791 N N . ALA A 1 111 ? -31.200 -10.407 25.890 1.00 80.88 111 ALA A N 1
ATOM 792 C CA . ALA A 1 111 ? -31.963 -9.169 25.768 1.00 80.88 111 ALA A CA 1
ATOM 793 C C . ALA A 1 111 ? -32.866 -9.206 24.524 1.00 80.88 111 ALA A C 1
ATOM 795 O O . ALA A 1 111 ? -32.441 -9.626 23.447 1.00 80.88 111 ALA A O 1
ATOM 796 N N . ASP A 1 112 ? -34.109 -8.753 24.672 1.00 86.19 112 ASP A N 1
ATOM 797 C CA . ASP A 1 112 ? -35.032 -8.594 23.552 1.00 86.19 112 ASP A CA 1
ATOM 798 C C . ASP A 1 112 ? -34.576 -7.469 22.607 1.00 86.19 112 ASP A C 1
ATOM 800 O O . ASP A 1 112 ? -33.785 -6.598 22.978 1.00 86.19 112 ASP A O 1
ATOM 804 N N . GLU A 1 113 ? -35.094 -7.474 21.378 1.00 86.44 113 GLU A N 1
ATOM 805 C CA . GLU A 1 113 ? -34.696 -6.527 20.330 1.00 86.44 113 GLU A CA 1
ATOM 806 C C . GLU A 1 113 ? -34.880 -5.054 20.731 1.00 86.44 113 GLU A C 1
ATOM 808 O O . GLU A 1 113 ? -34.067 -4.215 20.339 1.00 86.44 113 GLU A O 1
ATOM 813 N N . GLU A 1 114 ? -35.904 -4.723 21.525 1.00 87.19 114 GLU A N 1
ATOM 814 C CA . GLU A 1 114 ? -36.161 -3.352 21.976 1.00 87.19 114 GLU A CA 1
ATOM 815 C C . GLU A 1 114 ? -35.097 -2.911 22.990 1.00 87.19 114 GLU A C 1
ATOM 817 O O . GLU A 1 114 ? -34.522 -1.825 22.861 1.00 87.19 114 GLU A O 1
ATOM 822 N N . THR A 1 115 ? -34.744 -3.795 23.926 1.00 84.81 115 THR A N 1
ATOM 823 C CA . THR A 1 115 ? -33.651 -3.577 24.884 1.00 84.81 115 THR A CA 1
ATOM 824 C C . THR A 1 115 ? -32.292 -3.461 24.186 1.00 84.81 115 THR A C 1
ATOM 826 O O . THR A 1 115 ? -31.502 -2.575 24.526 1.00 84.81 115 THR A O 1
ATOM 829 N N . VAL A 1 116 ? -32.011 -4.302 23.180 1.00 86.00 116 VAL A N 1
ATOM 830 C CA . VAL A 1 116 ? -30.777 -4.203 22.375 1.00 86.00 116 VAL A CA 1
ATOM 831 C C . VAL A 1 116 ? -30.703 -2.861 21.662 1.00 86.00 116 VAL A C 1
ATOM 833 O O . VAL A 1 116 ? -29.671 -2.189 21.701 1.00 86.00 116 VAL A O 1
ATOM 836 N N . LYS A 1 117 ? -31.804 -2.448 21.034 1.00 88.69 117 LYS A N 1
ATOM 837 C CA . LYS A 1 117 ? -31.883 -1.195 20.292 1.00 88.69 117 LYS A CA 1
ATOM 838 C C . LYS A 1 117 ? -31.658 0.017 21.199 1.00 88.69 117 LYS A C 1
ATOM 840 O O . LYS A 1 117 ? -30.833 0.868 20.872 1.00 88.69 117 LYS A O 1
ATOM 845 N N . ALA A 1 118 ? -32.327 0.059 22.352 1.00 86.81 118 ALA A N 1
ATOM 846 C CA . ALA A 1 118 ? -32.183 1.135 23.329 1.00 86.81 118 ALA A CA 1
ATOM 847 C C . ALA A 1 118 ? -30.763 1.202 23.915 1.00 86.81 118 ALA A C 1
ATOM 849 O O . ALA A 1 118 ? -30.201 2.288 24.054 1.00 86.81 118 ALA A O 1
ATOM 850 N N . TYR A 1 119 ? -30.151 0.049 24.210 1.00 86.81 119 TYR A N 1
ATOM 851 C CA . TYR A 1 119 ? -28.760 -0.015 24.660 1.00 86.81 119 TYR A CA 1
ATOM 852 C C . TYR A 1 119 ? -27.802 0.539 23.604 1.00 86.81 119 TYR A C 1
ATOM 854 O O . TYR A 1 119 ? -26.932 1.350 23.924 1.00 86.81 119 TYR A O 1
ATOM 862 N N . ARG A 1 120 ? -27.973 0.126 22.345 1.00 90.12 120 ARG A N 1
ATOM 863 C CA . ARG A 1 120 ? -27.142 0.589 21.231 1.00 90.12 120 ARG A CA 1
ATOM 864 C C . ARG A 1 120 ? -27.238 2.098 21.051 1.00 90.12 120 ARG A C 1
ATOM 866 O O . ARG A 1 120 ? -26.210 2.770 21.045 1.00 90.12 120 ARG A O 1
ATOM 873 N N . GLU A 1 121 ? -28.456 2.627 21.003 1.00 88.88 121 GLU A N 1
ATOM 874 C CA . GLU A 1 121 ? -28.711 4.061 20.859 1.00 88.88 121 GLU A CA 1
ATOM 875 C C . GLU A 1 121 ? -28.104 4.872 22.017 1.00 88.88 121 GLU A C 1
ATOM 877 O O . GLU A 1 121 ? -27.414 5.864 21.782 1.00 88.88 121 GLU A O 1
ATOM 882 N N . ALA A 1 122 ? -28.258 4.404 23.260 1.00 86.44 122 ALA A N 1
ATOM 883 C CA . ALA A 1 122 ? -27.711 5.072 24.444 1.00 86.44 122 ALA A CA 1
ATOM 884 C C . ALA A 1 122 ? -26.172 5.079 24.508 1.00 86.44 122 ALA A C 1
ATOM 886 O O . ALA A 1 122 ? -25.593 5.921 25.190 1.00 86.44 122 ALA A O 1
ATOM 887 N N . ASN A 1 123 ? -25.508 4.153 23.815 1.00 86.31 123 ASN A N 1
ATOM 888 C CA . ASN A 1 123 ? -24.054 3.974 23.856 1.00 86.31 123 ASN A CA 1
ATOM 889 C C . ASN A 1 123 ? -23.378 4.316 22.509 1.00 86.31 123 ASN A C 1
ATOM 891 O O . ASN A 1 123 ? -22.239 3.918 22.265 1.00 86.31 123 ASN A O 1
ATOM 895 N N . GLY A 1 124 ? -24.063 5.050 21.624 1.00 88.12 124 GLY A N 1
ATOM 896 C CA . GLY A 1 124 ? -23.476 5.564 20.379 1.00 88.12 124 GLY A CA 1
ATOM 897 C C . GLY A 1 124 ? -23.263 4.513 19.283 1.00 88.12 124 GLY A C 1
ATOM 898 O O . GLY A 1 124 ? -22.425 4.698 18.398 1.00 88.12 124 GLY A O 1
ATOM 899 N N . MET A 1 125 ? -24.000 3.405 19.328 1.00 91.06 125 MET A N 1
ATOM 900 C CA . MET A 1 125 ? -24.034 2.391 18.273 1.00 91.06 125 MET A CA 1
ATOM 901 C C . MET A 1 125 ? -25.267 2.554 17.378 1.00 91.06 125 MET A C 1
ATOM 903 O O . MET A 1 125 ? -26.294 3.073 17.825 1.00 91.06 125 MET A O 1
ATOM 907 N N . PRO A 1 126 ? -25.230 2.036 16.139 1.00 90.62 126 PRO A N 1
ATOM 908 C CA . PRO A 1 126 ? -26.412 1.974 15.292 1.00 90.62 126 PRO A CA 1
ATOM 909 C C . PRO A 1 126 ? -27.503 1.103 15.917 1.00 90.62 126 PRO A C 1
ATOM 911 O O . PRO A 1 126 ? -27.295 -0.076 16.205 1.00 90.62 126 PRO A O 1
ATOM 914 N N . ALA A 1 127 ? -28.688 1.679 16.102 1.00 89.50 127 ALA A N 1
ATOM 915 C CA . ALA A 1 127 ? -29.819 1.034 16.763 1.00 89.50 127 ALA A CA 1
ATOM 916 C C . ALA A 1 127 ? -30.262 -0.262 16.045 1.00 89.50 127 ALA A C 1
ATOM 918 O O . ALA A 1 127 ? -30.611 -1.256 16.679 1.00 89.50 127 ALA A O 1
ATOM 919 N N . ASP A 1 128 ? -30.192 -0.278 14.714 1.00 88.31 128 ASP A N 1
ATOM 920 C CA . ASP A 1 128 ? -30.501 -1.430 13.860 1.00 88.31 128 ASP A CA 1
ATOM 921 C C . ASP A 1 128 ? -29.294 -2.357 13.611 1.00 88.31 128 ASP A C 1
ATOM 923 O O . ASP A 1 128 ? -29.412 -3.346 12.888 1.00 88.31 128 ASP A O 1
ATOM 927 N N . GLY A 1 129 ? -28.136 -2.054 14.207 1.00 85.19 129 GLY A N 1
ATOM 928 C CA . GLY A 1 129 ? -26.884 -2.782 14.005 1.00 85.19 129 GLY A CA 1
ATOM 929 C C . GLY A 1 129 ? -26.234 -2.559 12.637 1.00 85.19 129 GLY A C 1
ATOM 930 O O . GLY A 1 129 ? -25.275 -3.259 12.318 1.00 85.19 129 GLY A O 1
ATOM 931 N N . LYS A 1 130 ? -26.729 -1.616 11.823 1.00 88.81 130 LYS A N 1
ATOM 932 C CA . LYS A 1 130 ? -26.140 -1.302 10.519 1.00 88.81 130 LYS A CA 1
ATOM 933 C C . LYS A 1 130 ? -25.155 -0.153 10.649 1.00 88.81 130 LYS A C 1
ATOM 935 O O . LYS A 1 130 ? -25.535 0.979 10.927 1.00 88.81 130 LYS A O 1
ATOM 940 N N . TYR A 1 131 ? -23.887 -0.461 10.426 1.00 88.06 131 TYR A N 1
ATOM 941 C CA . TYR A 1 131 ? -22.827 0.534 10.439 1.00 88.06 131 TYR A CA 1
ATOM 942 C C . TYR A 1 131 ? -22.768 1.274 9.113 1.00 88.06 131 TYR A C 1
ATOM 944 O O . TYR A 1 131 ? -22.964 0.693 8.047 1.00 88.06 131 TYR A O 1
ATOM 952 N N . ASP A 1 132 ? -22.483 2.564 9.217 1.00 79.38 132 ASP A N 1
ATOM 953 C CA . ASP A 1 132 ? -22.223 3.438 8.081 1.00 79.38 132 ASP A CA 1
ATOM 954 C C . ASP A 1 132 ? -20.733 3.797 8.052 1.00 79.38 132 ASP A C 1
ATOM 956 O O . ASP A 1 132 ? -20.073 3.782 9.092 1.00 79.38 132 ASP A O 1
ATOM 960 N N . ILE A 1 133 ? -20.190 4.132 6.887 1.00 77.69 133 ILE A N 1
ATOM 961 C CA . ILE A 1 133 ? -18.801 4.583 6.781 1.00 77.69 133 ILE A CA 1
ATOM 962 C C . ILE A 1 133 ? -18.801 6.099 6.709 1.00 77.69 133 ILE A C 1
ATOM 964 O O . ILE A 1 133 ? -19.241 6.686 5.723 1.00 77.69 133 ILE A O 1
ATOM 968 N N . LYS A 1 134 ? -18.257 6.750 7.737 1.00 76.31 134 LYS A N 1
ATOM 969 C CA . LYS A 1 134 ? -18.026 8.198 7.710 1.00 76.31 134 LYS A CA 1
ATOM 970 C C . LYS A 1 134 ? -16.556 8.468 7.941 1.00 76.31 134 LYS A C 1
ATOM 972 O O . LYS A 1 134 ? -16.144 8.798 9.048 1.00 76.31 134 LYS A O 1
ATOM 977 N N . VAL A 1 135 ? -15.782 8.294 6.879 1.00 71.25 135 VAL A N 1
ATOM 978 C CA . VAL A 1 135 ? -14.370 8.663 6.850 1.00 71.25 135 VAL A CA 1
ATOM 979 C C . VAL A 1 135 ? -14.247 9.911 5.988 1.00 71.25 135 VAL A C 1
ATOM 981 O O . VAL A 1 135 ? -14.736 9.927 4.858 1.00 71.25 135 VAL A O 1
ATOM 984 N N . ALA A 1 136 ? -13.651 10.972 6.530 1.00 59.28 136 ALA A N 1
ATOM 985 C CA . ALA A 1 136 ? -13.405 12.193 5.773 1.00 59.28 136 ALA A CA 1
ATOM 986 C C . ALA A 1 136 ? -12.447 11.909 4.603 1.00 59.28 136 ALA A C 1
ATOM 988 O O . ALA A 1 136 ? -11.491 11.154 4.756 1.00 59.28 136 ALA A O 1
ATOM 989 N N . ASP A 1 137 ? -12.726 12.496 3.437 1.00 62.06 137 ASP A N 1
ATOM 990 C CA . ASP A 1 137 ? -11.859 12.526 2.247 1.00 62.06 137 ASP A CA 1
ATOM 991 C C . ASP A 1 137 ? -11.431 11.175 1.627 1.00 62.06 137 ASP A C 1
ATOM 993 O O . ASP A 1 137 ? -10.767 11.159 0.588 1.00 62.06 137 ASP A O 1
ATOM 997 N N . ALA A 1 138 ? -11.856 10.034 2.175 1.00 62.69 138 ALA A N 1
ATOM 998 C CA . ALA A 1 138 ? -11.557 8.723 1.611 1.00 62.69 138 ALA A CA 1
ATOM 999 C C . ALA A 1 138 ? -12.436 8.441 0.379 1.00 62.69 138 ALA A C 1
ATOM 1001 O O . ALA A 1 138 ? -13.642 8.211 0.490 1.00 62.69 138 ALA A O 1
ATOM 1002 N N . GLN A 1 139 ? -11.829 8.399 -0.812 1.00 65.69 139 GLN A N 1
ATOM 1003 C CA . GLN A 1 139 ? -12.455 7.762 -1.973 1.00 65.69 139 GLN A CA 1
ATOM 1004 C C . GLN A 1 139 ? -12.434 6.248 -1.767 1.00 65.69 139 GLN A C 1
ATOM 1006 O O . GLN A 1 139 ? -11.416 5.587 -1.978 1.00 65.69 139 GLN A O 1
ATOM 1011 N N . LEU A 1 140 ? -13.564 5.712 -1.318 1.00 72.44 140 LEU A N 1
ATOM 1012 C CA . LEU A 1 140 ? -13.785 4.278 -1.193 1.00 72.44 140 LEU A CA 1
ATOM 1013 C C . LEU A 1 140 ? -14.369 3.746 -2.494 1.00 72.44 140 LEU A C 1
ATOM 1015 O O . LEU A 1 140 ? -15.368 4.263 -2.997 1.00 72.44 140 LEU A O 1
ATOM 1019 N N . SER A 1 141 ? -13.734 2.716 -3.042 1.00 75.81 141 SER A N 1
ATOM 1020 C CA . SER A 1 141 ? -14.315 1.926 -4.123 1.00 75.81 141 SER A CA 1
ATOM 1021 C C . SER A 1 141 ? -15.408 0.997 -3.583 1.00 75.81 141 SER A C 1
ATOM 1023 O O . SER A 1 141 ? -15.453 0.706 -2.388 1.00 75.81 141 SER A O 1
ATOM 1025 N N . GLU A 1 142 ? -16.272 0.478 -4.461 1.00 76.50 142 GLU A N 1
ATOM 1026 C CA . GLU A 1 142 ? -17.239 -0.566 -4.081 1.00 76.50 142 GLU A CA 1
ATOM 1027 C C . GLU A 1 142 ? -16.529 -1.788 -3.472 1.00 76.50 142 GLU A C 1
ATOM 1029 O O . GLU A 1 142 ? -16.973 -2.315 -2.455 1.00 76.50 142 GLU A O 1
ATOM 1034 N N . THR A 1 143 ? -15.362 -2.162 -4.008 1.00 78.94 143 THR A N 1
ATOM 1035 C CA . THR A 1 143 ? -14.521 -3.240 -3.470 1.00 78.94 143 THR A CA 1
ATOM 1036 C C . THR A 1 143 ? -14.047 -2.962 -2.042 1.00 78.94 143 THR A C 1
ATOM 1038 O O . THR A 1 143 ? -14.030 -3.875 -1.219 1.00 78.94 143 THR A O 1
ATOM 1041 N N . ASP A 1 144 ? -13.672 -1.717 -1.720 1.00 79.50 144 ASP A N 1
ATOM 1042 C CA . ASP A 1 144 ? -13.274 -1.353 -0.352 1.00 79.50 144 ASP A CA 1
ATOM 1043 C C . ASP A 1 144 ? -14.445 -1.553 0.622 1.00 79.50 144 ASP A C 1
ATOM 1045 O O . ASP A 1 144 ? -14.259 -2.082 1.716 1.00 79.50 144 ASP A O 1
ATOM 1049 N N . ILE A 1 145 ? -15.662 -1.177 0.214 1.00 78.50 145 ILE A N 1
ATOM 1050 C CA . ILE A 1 145 ? -16.878 -1.353 1.020 1.00 78.50 145 ILE A CA 1
ATOM 1051 C C . ILE A 1 145 ? -17.175 -2.845 1.227 1.00 78.50 145 ILE A C 1
ATOM 1053 O O . ILE A 1 145 ? -17.454 -3.260 2.352 1.00 78.50 145 ILE A O 1
ATOM 1057 N N . GLU A 1 146 ? -17.064 -3.663 0.176 1.00 84.31 146 GLU A N 1
ATOM 1058 C CA . GLU A 1 146 ? -17.251 -5.117 0.269 1.00 84.31 146 GLU A CA 1
ATOM 1059 C C . GLU A 1 146 ? -16.233 -5.778 1.209 1.00 84.31 146 GLU A C 1
ATOM 1061 O O . GLU A 1 146 ? -16.597 -6.643 2.008 1.00 84.31 146 GLU A O 1
ATOM 1066 N N . MET A 1 147 ? -14.967 -5.349 1.178 1.00 83.56 147 MET A N 1
ATOM 1067 C CA . MET A 1 147 ? -13.935 -5.866 2.086 1.00 83.56 147 MET A CA 1
ATOM 1068 C C . MET A 1 147 ? -14.209 -5.527 3.558 1.00 83.56 147 MET A C 1
ATOM 1070 O O . MET A 1 147 ? -13.774 -6.262 4.448 1.00 83.56 147 MET A O 1
ATOM 1074 N N . LEU A 1 148 ? -14.944 -4.445 3.828 1.00 87.94 148 LEU A N 1
ATOM 1075 C CA . LEU A 1 148 ? -15.303 -4.017 5.179 1.00 87.94 148 LEU A CA 1
ATOM 1076 C C . LEU A 1 148 ? -16.552 -4.712 5.743 1.00 87.94 148 LEU A C 1
ATOM 1078 O O . LEU A 1 148 ? -16.821 -4.566 6.933 1.00 87.94 148 LEU A O 1
ATOM 1082 N N . ASP A 1 149 ? -17.275 -5.525 4.967 1.00 87.56 149 ASP A N 1
ATOM 1083 C CA . ASP A 1 149 ? -18.466 -6.248 5.450 1.00 87.56 149 ASP A CA 1
ATOM 1084 C C . ASP A 1 149 ? -18.175 -7.087 6.711 1.00 87.56 149 ASP A C 1
ATOM 1086 O O . ASP A 1 149 ? -18.938 -7.075 7.682 1.00 87.56 149 ASP A O 1
ATOM 1090 N N . GLY A 1 150 ? -17.017 -7.756 6.748 1.00 89.25 150 GLY A N 1
ATOM 1091 C CA . GLY A 1 150 ? -16.566 -8.496 7.929 1.00 89.25 150 GLY A CA 1
ATOM 1092 C C . GLY A 1 150 ? -16.327 -7.600 9.148 1.00 89.25 150 GLY A C 1
ATOM 1093 O O . GLY A 1 150 ? -16.626 -8.003 10.272 1.00 89.25 150 GLY A O 1
ATOM 1094 N N . VAL A 1 151 ? -15.849 -6.371 8.928 1.00 91.69 151 VAL A N 1
ATOM 1095 C CA . VAL A 1 151 ? -15.650 -5.374 9.986 1.00 91.69 151 VAL A CA 1
ATOM 1096 C C . VAL A 1 151 ? -16.998 -4.922 10.537 1.00 91.69 151 VAL A C 1
ATOM 1098 O O . VAL A 1 151 ? -17.173 -4.935 11.749 1.00 91.69 151 VAL A O 1
ATOM 1101 N N . PHE A 1 152 ? -17.986 -4.616 9.689 1.00 90.62 152 PHE A N 1
ATOM 1102 C CA . PHE A 1 152 ? -19.313 -4.194 10.160 1.00 90.62 152 PHE A CA 1
ATOM 1103 C C . PHE A 1 152 ? -20.036 -5.282 10.947 1.00 90.62 152 PHE A C 1
ATOM 1105 O O . PHE A 1 152 ? -20.634 -4.994 11.984 1.00 90.62 152 PHE A O 1
ATOM 1112 N N . LYS A 1 153 ? -19.949 -6.541 10.499 1.00 90.69 153 LYS A N 1
ATOM 1113 C CA . LYS A 1 153 ? -20.503 -7.688 11.234 1.00 90.69 153 LYS A CA 1
ATOM 1114 C C . LYS A 1 153 ? -19.856 -7.835 12.606 1.00 90.69 153 LYS A C 1
ATOM 1116 O O . LYS A 1 153 ? -20.570 -7.939 13.601 1.00 90.69 153 LYS A O 1
ATOM 1121 N N . PHE A 1 154 ? -18.526 -7.774 12.660 1.00 91.38 154 PHE A N 1
ATOM 1122 C CA . PHE A 1 154 ? -17.781 -7.806 13.916 1.00 91.38 154 PHE A CA 1
ATOM 1123 C C . PHE A 1 154 ? -18.177 -6.639 14.831 1.00 91.38 154 PHE A C 1
ATOM 1125 O O . PHE A 1 154 ? -18.443 -6.836 16.015 1.00 91.38 154 PHE A O 1
ATOM 1132 N N . SER A 1 155 ? -18.286 -5.425 14.287 1.00 92.00 155 SER A N 1
ATOM 1133 C CA . SER A 1 155 ? -18.702 -4.246 15.045 1.00 92.00 155 SER A CA 1
ATOM 1134 C C . SER A 1 155 ? -20.105 -4.400 15.633 1.00 92.00 155 SER A C 1
ATOM 1136 O O . SER A 1 155 ? -20.299 -4.082 16.806 1.00 92.00 155 SER A O 1
ATOM 1138 N N . ALA A 1 156 ? -21.058 -4.939 14.867 1.00 89.81 156 ALA A N 1
ATOM 1139 C CA . ALA A 1 156 ? -22.429 -5.173 15.318 1.00 89.81 156 ALA A CA 1
ATOM 1140 C C . ALA A 1 156 ? -22.541 -6.263 16.388 1.00 89.81 156 ALA A C 1
ATOM 1142 O O . ALA A 1 156 ? -23.319 -6.112 17.334 1.00 89.81 156 ALA A O 1
ATOM 1143 N N . GLU A 1 157 ? -21.768 -7.342 16.257 1.00 88.00 157 GLU A N 1
ATOM 1144 C CA . GLU A 1 157 ? -21.697 -8.424 17.245 1.00 88.00 157 GLU A CA 1
ATOM 1145 C C . GLU A 1 157 ? -21.100 -7.932 18.569 1.00 88.00 157 GLU A C 1
ATOM 1147 O O . GLU A 1 157 ? -21.612 -8.237 19.647 1.00 88.00 157 GLU A O 1
ATOM 1152 N N . HIS A 1 158 ? -20.051 -7.113 18.487 1.00 88.25 158 HIS A N 1
ATOM 1153 C CA . HIS A 1 158 ? -19.321 -6.616 19.649 1.00 88.25 158 HIS A CA 1
ATOM 1154 C C . HIS A 1 158 ? -19.782 -5.253 20.155 1.00 88.25 158 HIS A C 1
ATOM 1156 O O . HIS A 1 158 ? -19.179 -4.732 21.092 1.00 88.25 158 HIS A O 1
ATOM 1162 N N . ASN A 1 159 ? -20.867 -4.704 19.600 1.00 87.38 159 ASN A N 1
ATOM 1163 C CA . ASN A 1 159 ? -21.457 -3.453 20.067 1.00 87.38 159 ASN A CA 1
ATOM 1164 C C . ASN A 1 159 ? -20.420 -2.305 20.087 1.00 87.38 159 ASN A C 1
ATOM 1166 O O . ASN A 1 159 ? -20.287 -1.559 21.057 1.00 87.38 159 ASN A O 1
ATOM 1170 N N . ILE A 1 160 ? -19.644 -2.190 19.005 1.00 90.38 160 ILE A N 1
ATOM 1171 C CA . ILE A 1 160 ? -18.609 -1.159 18.866 1.00 90.38 160 ILE A CA 1
ATOM 1172 C C . ILE A 1 160 ? -19.277 0.189 18.558 1.00 90.38 160 ILE A C 1
ATOM 1174 O O . ILE A 1 160 ? -20.059 0.255 17.610 1.00 90.38 160 ILE A O 1
ATOM 1178 N N . PRO A 1 161 ? -18.996 1.284 19.284 1.00 91.44 161 PRO A N 1
ATOM 1179 C CA . PRO A 1 161 ? -19.576 2.588 18.964 1.00 91.44 161 PRO A CA 1
ATOM 1180 C C . PRO A 1 161 ? -19.232 3.051 17.539 1.00 91.44 161 PRO A C 1
ATOM 1182 O O . PRO A 1 161 ? -18.114 2.851 17.060 1.00 91.44 161 PRO A O 1
ATOM 1185 N N . GLN A 1 162 ? -20.181 3.708 16.868 1.00 90.31 162 GLN A N 1
ATOM 1186 C CA . GLN A 1 162 ? -20.038 4.150 15.475 1.00 90.31 162 GLN A CA 1
ATOM 1187 C C . GLN A 1 162 ? -18.850 5.108 15.288 1.00 90.31 162 GLN A C 1
ATOM 1189 O O . GLN A 1 162 ? -18.127 5.021 14.298 1.00 90.31 162 GLN A O 1
ATOM 1194 N N . GLU A 1 163 ? -18.634 6.012 16.243 1.00 90.75 163 GLU A N 1
ATOM 1195 C CA . GLU A 1 163 ? -17.519 6.964 16.222 1.00 90.75 163 GLU A CA 1
ATOM 1196 C C . GLU A 1 163 ? -16.160 6.264 16.339 1.00 90.75 163 GLU A C 1
ATOM 1198 O O . GLU A 1 163 ? -15.226 6.600 15.615 1.00 90.75 163 GLU A O 1
ATOM 1203 N N . VAL A 1 164 ? -16.071 5.228 17.180 1.00 91.38 164 VAL A N 1
ATOM 1204 C CA . VAL A 1 164 ? -14.849 4.428 17.342 1.00 91.38 164 VAL A CA 1
ATOM 1205 C C . VAL A 1 164 ? -14.519 3.690 16.048 1.00 91.38 164 VAL A C 1
ATOM 1207 O O . VAL A 1 164 ? -13.366 3.706 15.620 1.00 91.38 164 VAL A O 1
ATOM 1210 N N . LEU A 1 165 ? -15.520 3.088 15.394 1.00 91.56 165 LEU A N 1
ATOM 1211 C CA . LEU A 1 165 ? -15.319 2.450 14.094 1.00 91.56 165 LEU A CA 1
ATOM 1212 C C . LEU A 1 165 ? -14.836 3.462 13.045 1.00 91.56 165 LEU A C 1
ATOM 1214 O O . LEU A 1 165 ? -13.862 3.194 12.345 1.00 91.56 165 LEU A O 1
ATOM 1218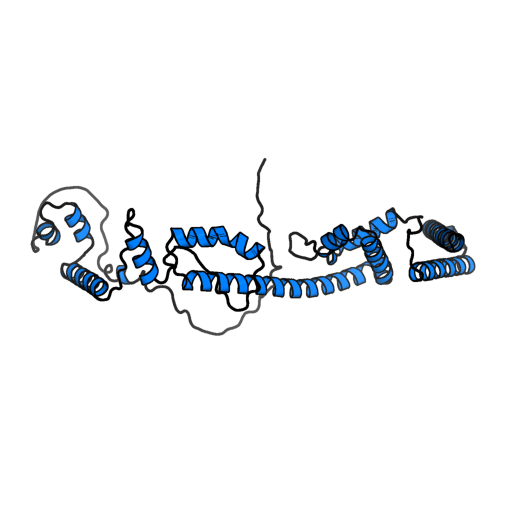 N N . ASN A 1 166 ? -15.477 4.629 12.951 1.00 89.94 166 ASN A N 1
ATOM 1219 C CA . ASN A 1 166 ? -15.085 5.659 11.988 1.00 89.94 166 ASN A CA 1
ATOM 1220 C C . ASN A 1 166 ? -13.640 6.129 12.210 1.00 89.94 166 ASN A C 1
ATOM 1222 O O . ASN A 1 166 ? -12.882 6.189 11.247 1.00 89.94 166 ASN A O 1
ATOM 1226 N N . GLY A 1 167 ? -13.232 6.378 13.459 1.00 90.38 167 GLY A N 1
ATOM 1227 C CA . GLY A 1 167 ? -11.854 6.768 13.776 1.00 90.38 167 GLY A CA 1
ATOM 1228 C C . GLY A 1 167 ? -10.825 5.678 13.449 1.00 90.38 167 GLY A C 1
ATOM 1229 O O . GLY A 1 167 ? -9.732 5.977 12.968 1.00 90.38 167 GLY A O 1
ATOM 1230 N N . GLN A 1 168 ? -11.173 4.402 13.645 1.00 90.56 168 GLN A N 1
ATOM 1231 C CA . GLN A 1 168 ? -10.318 3.278 13.242 1.00 90.56 168 GLN A CA 1
ATOM 1232 C C . GLN A 1 168 ? -10.165 3.190 11.721 1.00 90.56 168 GLN A C 1
ATOM 1234 O O . GLN A 1 168 ? -9.052 3.009 11.224 1.00 90.56 168 GLN A O 1
ATOM 1239 N N . LEU A 1 169 ? -11.270 3.330 10.983 1.00 89.69 169 LEU A N 1
ATOM 1240 C CA . LEU A 1 169 ? -11.253 3.330 9.522 1.00 89.69 169 LEU A CA 1
ATOM 1241 C C . LEU A 1 169 ? -10.466 4.529 8.983 1.00 89.69 169 LEU A C 1
ATOM 1243 O O . LEU A 1 169 ? -9.652 4.360 8.081 1.00 89.69 169 LEU A O 1
ATOM 1247 N N . GLU A 1 170 ? -10.630 5.713 9.570 1.00 88.56 170 GLU A N 1
ATOM 1248 C CA . GLU A 1 170 ? -9.864 6.904 9.204 1.00 88.56 170 GLU A CA 1
ATOM 1249 C C . GLU A 1 170 ? -8.357 6.696 9.377 1.00 88.56 170 GLU A C 1
ATOM 1251 O O . GLU A 1 170 ? -7.597 6.892 8.427 1.00 88.56 170 GLU A O 1
ATOM 1256 N N . ALA A 1 171 ? -7.919 6.213 10.542 1.00 88.69 171 ALA A N 1
ATOM 1257 C CA . ALA A 1 171 ? -6.510 5.911 10.783 1.00 88.69 171 ALA A CA 1
ATOM 1258 C C . ALA A 1 171 ? -5.964 4.860 9.797 1.00 88.69 171 ALA A C 1
ATOM 1260 O O . ALA A 1 171 ? -4.839 4.985 9.306 1.00 88.69 171 ALA A O 1
ATOM 1261 N N . TYR A 1 172 ? -6.762 3.837 9.474 1.00 88.75 172 TYR A N 1
ATOM 1262 C CA . TYR A 1 172 ? -6.399 2.822 8.486 1.00 88.75 172 TYR A CA 1
ATOM 1263 C C . TYR A 1 172 ? -6.208 3.421 7.085 1.00 88.75 172 TYR A C 1
ATOM 1265 O O . TYR A 1 172 ? -5.183 3.167 6.446 1.00 88.75 172 TYR A O 1
ATOM 1273 N N . PHE A 1 173 ? -7.152 4.238 6.612 1.00 85.88 173 PHE A N 1
ATOM 1274 C CA . PHE A 1 173 ? -7.067 4.851 5.286 1.00 85.88 173 PHE A CA 1
ATOM 1275 C C . PHE A 1 173 ? -5.928 5.871 5.195 1.00 85.88 173 PHE A C 1
ATOM 1277 O O . PHE A 1 173 ? -5.169 5.833 4.229 1.00 85.88 173 PHE A O 1
ATOM 1284 N N . GLN A 1 174 ? -5.696 6.677 6.234 1.00 86.88 174 GLN A N 1
ATOM 1285 C CA . GLN A 1 174 ? -4.526 7.560 6.301 1.00 86.88 174 GLN A CA 1
ATOM 1286 C C . GLN A 1 174 ? -3.206 6.773 6.230 1.00 86.88 174 GLN A C 1
ATOM 1288 O O . GLN A 1 174 ? -2.278 7.162 5.515 1.00 86.88 174 GLN A O 1
ATOM 1293 N N . ALA A 1 175 ? -3.109 5.635 6.927 1.00 88.50 175 ALA A N 1
ATOM 1294 C CA . ALA A 1 175 ? -1.931 4.771 6.860 1.00 88.50 175 ALA A CA 1
ATOM 1295 C C . ALA A 1 175 ? -1.748 4.135 5.469 1.00 88.50 175 ALA A C 1
ATOM 1297 O O . ALA A 1 175 ? -0.616 4.027 4.986 1.00 88.50 175 ALA A O 1
ATOM 1298 N N . ARG A 1 176 ? -2.844 3.742 4.808 1.00 87.25 176 ARG A N 1
ATOM 1299 C CA . ARG A 1 176 ? -2.838 3.232 3.428 1.00 87.25 176 ARG A CA 1
ATOM 1300 C C . ARG A 1 176 ? -2.337 4.290 2.448 1.00 87.25 176 ARG A C 1
ATOM 1302 O O . ARG A 1 176 ? -1.460 4.000 1.637 1.00 87.25 176 ARG A O 1
ATOM 1309 N N . ASP A 1 177 ? -2.849 5.508 2.537 1.00 86.06 177 ASP A N 1
ATOM 1310 C CA . ASP A 1 177 ? -2.483 6.589 1.623 1.00 86.06 177 ASP A CA 1
ATOM 1311 C C . ASP A 1 177 ? -1.028 7.016 1.833 1.00 86.06 177 ASP A C 1
ATOM 1313 O O . ASP A 1 177 ? -0.278 7.198 0.868 1.00 86.06 177 ASP A O 1
ATOM 1317 N N . LYS A 1 178 ? -0.575 7.053 3.094 1.00 88.62 178 LYS A N 1
ATOM 1318 C CA . LYS A 1 178 ? 0.844 7.223 3.414 1.00 88.62 178 LYS A CA 1
ATOM 1319 C C . LYS A 1 178 ? 1.689 6.120 2.779 1.00 88.62 178 LYS A C 1
ATOM 1321 O O . LYS A 1 178 ? 2.720 6.424 2.189 1.00 88.62 178 LYS A O 1
ATOM 1326 N N . LEU A 1 179 ? 1.259 4.861 2.856 1.00 87.62 179 LEU A N 1
ATOM 1327 C CA . LEU A 1 179 ? 1.979 3.753 2.233 1.00 87.62 179 LEU A CA 1
ATOM 1328 C C . LEU A 1 179 ? 2.097 3.933 0.711 1.00 87.62 179 LEU A C 1
ATOM 1330 O O . LEU A 1 179 ? 3.175 3.720 0.162 1.00 87.62 179 LEU A O 1
ATOM 1334 N N . ILE A 1 180 ? 1.024 4.346 0.034 1.00 86.94 180 ILE A N 1
ATOM 1335 C CA . ILE A 1 180 ? 1.038 4.613 -1.413 1.00 86.94 180 ILE A CA 1
ATOM 1336 C C . ILE A 1 180 ? 2.011 5.756 -1.742 1.00 86.94 180 ILE A C 1
ATOM 1338 O O . ILE A 1 180 ? 2.807 5.642 -2.676 1.00 86.94 180 ILE A O 1
ATOM 1342 N N . SER A 1 181 ? 1.995 6.832 -0.953 1.00 88.88 181 SER A N 1
ATOM 1343 C CA . SER A 1 181 ? 2.931 7.951 -1.101 1.00 88.88 181 SER A CA 1
ATOM 1344 C C . SER A 1 181 ? 4.387 7.519 -0.885 1.00 88.88 181 SER A C 1
ATOM 1346 O O . SER A 1 181 ? 5.251 7.835 -1.703 1.00 88.88 181 SER A O 1
ATOM 1348 N N . ASP A 1 182 ? 4.666 6.767 0.182 1.00 89.69 182 ASP A N 1
ATOM 1349 C CA . ASP A 1 182 ? 6.002 6.239 0.482 1.00 89.69 182 ASP A CA 1
ATOM 1350 C C . ASP A 1 182 ? 6.494 5.325 -0.654 1.00 89.69 182 ASP A C 1
ATOM 1352 O O . ASP A 1 182 ? 7.656 5.392 -1.053 1.00 89.69 182 ASP A O 1
ATOM 1356 N N . MET A 1 183 ? 5.607 4.500 -1.224 1.00 88.00 183 MET A N 1
ATOM 1357 C CA . MET A 1 183 ? 5.920 3.662 -2.385 1.00 88.00 183 MET A CA 1
ATOM 1358 C C . MET A 1 183 ? 6.276 4.498 -3.617 1.00 88.00 183 MET A C 1
ATOM 1360 O O . MET A 1 183 ? 7.274 4.208 -4.271 1.00 88.00 183 MET A O 1
ATOM 1364 N N . ALA A 1 184 ? 5.519 5.555 -3.919 1.00 89.94 184 ALA A N 1
ATOM 1365 C CA . ALA A 1 184 ? 5.819 6.437 -5.048 1.00 89.94 184 ALA A CA 1
ATOM 1366 C C . ALA A 1 184 ? 7.169 7.162 -4.878 1.00 89.94 184 ALA A C 1
ATOM 1368 O O . ALA A 1 184 ? 7.926 7.321 -5.840 1.00 89.94 184 ALA A O 1
ATOM 1369 N N . GLN A 1 185 ? 7.501 7.571 -3.649 1.00 92.19 185 GLN A N 1
ATOM 1370 C CA . GLN A 1 185 ? 8.814 8.135 -3.329 1.00 92.19 185 GLN A CA 1
ATOM 1371 C C . GLN A 1 185 ? 9.928 7.100 -3.515 1.00 92.19 185 GLN A C 1
ATOM 1373 O O . GLN A 1 185 ? 10.943 7.400 -4.149 1.00 92.19 185 GLN A O 1
ATOM 1378 N N . GLN A 1 186 ? 9.724 5.875 -3.024 1.00 91.38 186 GLN A N 1
ATOM 1379 C CA . GLN A 1 186 ? 10.691 4.792 -3.174 1.00 91.38 186 GLN A CA 1
ATOM 1380 C C . GLN A 1 186 ? 10.908 4.422 -4.646 1.00 91.38 186 GLN A C 1
ATOM 1382 O O . GLN A 1 186 ? 12.051 4.279 -5.065 1.00 91.38 186 GLN A O 1
ATOM 1387 N N . ASP A 1 187 ? 9.853 4.370 -5.462 1.00 93.25 187 ASP A N 1
ATOM 1388 C CA . ASP A 1 187 ? 9.963 4.082 -6.896 1.00 93.25 187 ASP A CA 1
ATOM 1389 C C . ASP A 1 187 ? 10.826 5.129 -7.628 1.00 93.25 187 ASP A C 1
ATOM 1391 O O . ASP A 1 187 ? 11.567 4.795 -8.557 1.00 93.25 187 ASP A O 1
ATOM 1395 N N . SER A 1 188 ? 10.773 6.395 -7.198 1.00 94.06 188 SER A N 1
ATOM 1396 C CA . SER A 1 188 ? 11.643 7.456 -7.723 1.00 94.06 188 SER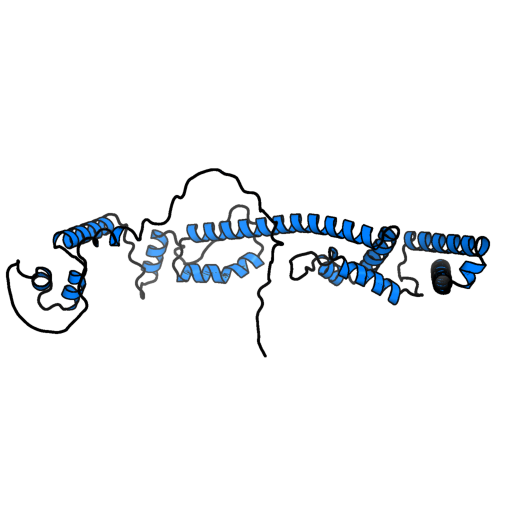 A CA 1
ATOM 1397 C C . SER A 1 188 ? 13.114 7.220 -7.369 1.00 94.06 188 SER A C 1
ATOM 1399 O O . SER A 1 188 ? 13.989 7.374 -8.227 1.00 94.06 188 SER A O 1
ATOM 1401 N N . LEU A 1 189 ? 13.397 6.808 -6.129 1.00 94.56 189 LEU A N 1
ATOM 1402 C CA . LEU A 1 189 ? 14.751 6.470 -5.682 1.00 94.56 189 LEU A CA 1
ATOM 1403 C C . LEU A 1 189 ? 15.282 5.228 -6.404 1.00 94.56 189 LEU A C 1
ATOM 1405 O O . LEU A 1 189 ? 16.396 5.249 -6.929 1.00 94.56 189 LEU A O 1
ATOM 1409 N N . ASP A 1 190 ? 14.462 4.186 -6.516 1.00 95.00 190 ASP A N 1
ATOM 1410 C CA . ASP A 1 190 ? 14.807 2.945 -7.205 1.00 95.00 190 ASP A CA 1
ATOM 1411 C C . ASP A 1 190 ? 15.104 3.201 -8.685 1.00 95.00 190 ASP A C 1
ATOM 1413 O O . ASP A 1 190 ? 16.051 2.639 -9.230 1.00 95.00 190 ASP A O 1
ATOM 1417 N N . LYS A 1 191 ? 14.360 4.102 -9.342 1.00 95.06 191 LYS A N 1
ATOM 1418 C CA . LYS A 1 191 ? 14.627 4.505 -10.731 1.00 95.06 191 LYS A CA 1
ATOM 1419 C C . LYS A 1 191 ? 15.961 5.243 -10.885 1.00 95.06 191 LYS A C 1
ATOM 1421 O O . LYS A 1 191 ? 16.660 5.055 -11.888 1.00 95.06 191 LYS A O 1
ATOM 1426 N N . GLN A 1 192 ? 16.325 6.094 -9.926 1.00 95.62 192 GLN A N 1
ATOM 1427 C CA . GLN A 1 192 ? 17.620 6.783 -9.929 1.00 95.62 192 GLN A CA 1
ATOM 1428 C C . GLN A 1 192 ? 18.771 5.790 -9.734 1.00 95.62 192 GLN A C 1
ATOM 1430 O O . GLN A 1 192 ? 19.739 5.815 -10.497 1.00 95.62 192 GLN A O 1
ATOM 1435 N N . GLU A 1 193 ? 18.639 4.883 -8.762 1.00 95.00 193 GLU A N 1
ATOM 1436 C CA . GLU A 1 193 ? 19.607 3.814 -8.503 1.00 95.00 193 GLU A CA 1
ATOM 1437 C C . GLU A 1 193 ? 19.741 2.880 -9.713 1.00 95.00 193 GLU A C 1
ATOM 1439 O O . GLU A 1 193 ? 20.855 2.630 -10.173 1.00 95.00 193 GLU A O 1
ATOM 1444 N N . PHE A 1 194 ? 18.622 2.463 -10.306 1.00 95.94 194 PHE A N 1
ATOM 1445 C CA . PHE A 1 194 ? 18.586 1.714 -11.558 1.00 95.94 194 PHE A CA 1
ATOM 1446 C C . PHE A 1 194 ? 19.371 2.423 -12.666 1.00 95.94 194 PHE A C 1
ATOM 1448 O O . PHE A 1 194 ? 20.276 1.841 -13.262 1.00 95.94 194 PHE A O 1
ATOM 1455 N N . THR A 1 195 ? 19.067 3.700 -12.918 1.00 94.50 195 THR A N 1
ATOM 1456 C CA . THR A 1 195 ? 19.712 4.476 -13.987 1.00 94.50 195 THR A CA 1
ATOM 1457 C C . THR A 1 195 ? 21.222 4.563 -13.770 1.00 94.50 195 THR A C 1
ATOM 1459 O O . THR A 1 195 ? 21.992 4.386 -14.715 1.00 94.50 195 THR A O 1
ATOM 1462 N N . ARG A 1 196 ? 21.655 4.804 -12.526 1.00 95.69 196 ARG A N 1
ATOM 1463 C CA . ARG A 1 196 ? 23.072 4.843 -12.142 1.00 95.69 196 ARG A CA 1
ATOM 1464 C C . ARG A 1 196 ? 23.756 3.506 -12.426 1.00 95.69 196 ARG A C 1
ATOM 1466 O O . ARG A 1 196 ? 24.730 3.482 -13.175 1.00 95.69 196 ARG A O 1
ATOM 1473 N N . THR A 1 197 ? 23.219 2.412 -11.888 1.00 93.50 197 THR A N 1
ATOM 1474 C CA . THR A 1 197 ? 23.775 1.060 -12.045 1.00 93.50 197 THR A CA 1
ATOM 1475 C C . THR A 1 197 ? 23.859 0.652 -13.514 1.00 93.50 197 THR A C 1
ATOM 1477 O O . THR A 1 197 ? 24.870 0.119 -13.968 1.00 93.50 197 THR A O 1
ATOM 1480 N N . MET A 1 198 ? 22.823 0.940 -14.300 1.00 92.50 198 MET A N 1
ATOM 1481 C CA . MET A 1 198 ? 22.781 0.540 -15.706 1.00 92.50 198 MET A CA 1
ATOM 1482 C C . MET A 1 198 ? 23.723 1.371 -16.578 1.00 92.50 198 MET A C 1
ATOM 1484 O O . MET A 1 198 ? 24.372 0.814 -17.462 1.00 92.50 198 MET A O 1
ATOM 1488 N N . LYS A 1 199 ? 23.871 2.676 -16.315 1.00 92.12 199 LYS A N 1
ATOM 1489 C CA . LYS A 1 199 ? 24.883 3.505 -16.990 1.00 92.12 199 LYS A CA 1
ATOM 1490 C C . LYS A 1 199 ? 26.304 3.073 -16.644 1.00 92.12 199 LYS A C 1
ATOM 1492 O O . LYS A 1 199 ? 27.162 3.083 -17.519 1.00 92.12 199 LYS A O 1
ATOM 1497 N N . GLU A 1 200 ? 26.557 2.666 -15.405 1.00 90.19 200 GLU A N 1
ATOM 1498 C CA . GLU A 1 200 ? 27.861 2.139 -14.992 1.00 90.19 200 GLU A CA 1
ATOM 1499 C C . GLU A 1 200 ? 28.190 0.811 -15.694 1.00 90.19 200 GLU A C 1
ATOM 1501 O O . GLU A 1 200 ? 29.284 0.646 -16.241 1.00 90.19 200 GLU A O 1
ATOM 1506 N N . ASN A 1 201 ? 27.217 -0.103 -15.750 1.00 84.38 201 ASN A N 1
ATOM 1507 C CA . ASN A 1 201 ? 27.390 -1.436 -16.327 1.00 84.38 201 ASN A CA 1
ATOM 1508 C C . ASN A 1 201 ? 27.467 -1.427 -17.859 1.00 84.38 201 ASN A C 1
ATOM 1510 O O . ASN A 1 201 ? 28.275 -2.149 -18.442 1.00 84.38 201 ASN A O 1
ATOM 1514 N N . TRP A 1 202 ? 26.627 -0.632 -18.524 1.00 83.69 202 TRP A N 1
ATOM 1515 C CA . TRP A 1 202 ? 26.543 -0.593 -19.989 1.00 83.69 202 TRP A CA 1
ATOM 1516 C C . TRP A 1 202 ? 27.353 0.532 -20.625 1.00 83.69 202 TRP A C 1
ATOM 1518 O O . TRP A 1 202 ? 27.649 0.465 -21.816 1.00 83.69 202 TRP A O 1
ATOM 1528 N N . LYS A 1 203 ? 27.762 1.539 -19.848 1.00 88.88 203 LYS A N 1
ATOM 1529 C CA . LYS A 1 203 ? 28.595 2.657 -20.307 1.00 88.88 203 LYS A CA 1
ATOM 1530 C C . LYS A 1 203 ? 27.996 3.304 -21.563 1.00 88.88 203 LYS A C 1
ATOM 1532 O O . LYS A 1 203 ? 26.855 3.759 -21.529 1.00 88.88 203 LYS A O 1
ATOM 1537 N N . GLY A 1 204 ? 28.745 3.335 -22.667 1.00 79.12 204 GLY A N 1
ATOM 1538 C CA . GLY A 1 204 ? 28.306 3.920 -23.938 1.00 79.12 204 GLY A CA 1
ATOM 1539 C C . GLY A 1 204 ? 27.107 3.217 -24.580 1.00 79.12 204 GLY A C 1
ATOM 1540 O O . GLY A 1 204 ? 26.391 3.845 -25.351 1.00 79.12 204 GLY A O 1
ATOM 1541 N N . ASP A 1 205 ? 26.833 1.962 -24.216 1.00 79.94 205 ASP A N 1
ATOM 1542 C CA . ASP A 1 205 ? 25.738 1.174 -24.791 1.00 79.94 205 ASP A CA 1
ATOM 1543 C C . ASP A 1 205 ? 24.410 1.348 -24.038 1.00 79.94 205 ASP A C 1
ATOM 1545 O O . ASP A 1 205 ? 23.428 0.676 -24.361 1.00 79.94 205 ASP A O 1
ATOM 1549 N N . TYR A 1 206 ? 24.361 2.211 -23.014 1.00 84.75 206 TYR A N 1
ATOM 1550 C CA . TYR A 1 206 ? 23.190 2.357 -22.147 1.00 84.75 206 TYR A CA 1
ATOM 1551 C C . TYR A 1 206 ? 21.903 2.651 -22.931 1.00 84.75 206 TYR A C 1
ATOM 1553 O O . TYR A 1 206 ? 20.924 1.921 -22.782 1.00 84.75 206 TYR A O 1
ATOM 1561 N N . GLU A 1 207 ? 21.919 3.667 -23.798 1.00 86.31 207 GLU A N 1
ATOM 1562 C CA . GLU A 1 207 ? 20.740 4.074 -24.577 1.00 86.31 207 GLU A CA 1
ATOM 1563 C C . GLU A 1 207 ? 20.300 2.968 -25.548 1.00 86.31 207 GLU A C 1
ATOM 1565 O O . GLU A 1 207 ? 19.122 2.618 -25.617 1.00 86.31 207 GLU A O 1
ATOM 1570 N N . THR A 1 208 ? 21.255 2.333 -26.235 1.00 82.00 208 THR A N 1
ATOM 1571 C CA . THR A 1 208 ? 20.992 1.212 -27.151 1.00 82.00 208 THR A CA 1
ATOM 1572 C C . THR A 1 208 ? 20.326 0.042 -26.433 1.00 82.00 208 THR A C 1
ATOM 1574 O O . THR A 1 208 ? 19.335 -0.513 -26.910 1.00 82.00 208 THR A O 1
ATOM 1577 N N . ASN A 1 209 ? 20.850 -0.343 -25.271 1.00 84.56 209 ASN A N 1
ATOM 1578 C CA . ASN A 1 209 ? 20.299 -1.443 -24.489 1.00 84.56 209 ASN A CA 1
ATOM 1579 C C . ASN A 1 209 ? 18.935 -1.076 -23.884 1.00 84.56 209 ASN A C 1
ATOM 1581 O O . ASN A 1 209 ? 18.046 -1.925 -23.842 1.00 84.56 209 ASN A O 1
ATOM 1585 N N . MET A 1 210 ? 18.722 0.182 -23.486 1.00 88.88 210 MET A N 1
ATOM 1586 C CA . MET A 1 210 ? 17.416 0.632 -23.004 1.00 88.88 210 MET A CA 1
ATOM 1587 C C . MET A 1 210 ? 16.355 0.577 -24.104 1.00 88.88 210 MET A C 1
ATOM 1589 O O . MET A 1 210 ? 15.270 0.042 -23.882 1.00 88.88 210 MET A O 1
ATOM 1593 N N . ASN A 1 211 ? 16.692 1.032 -25.313 1.00 84.12 211 ASN A N 1
ATOM 1594 C CA . ASN A 1 211 ? 15.807 0.942 -26.473 1.00 84.12 211 ASN A CA 1
ATOM 1595 C C . ASN A 1 211 ? 15.437 -0.512 -26.792 1.00 84.12 211 ASN A C 1
ATOM 1597 O O . ASN A 1 211 ? 14.270 -0.803 -27.043 1.00 84.12 211 ASN A O 1
ATOM 1601 N N . ARG A 1 212 ? 16.393 -1.448 -26.713 1.00 83.62 212 ARG A N 1
ATOM 1602 C CA . ARG A 1 212 ? 16.115 -2.889 -26.869 1.00 83.62 212 ARG A CA 1
ATOM 1603 C C . ARG A 1 212 ? 15.132 -3.403 -25.820 1.00 83.62 212 ARG A C 1
ATOM 1605 O O . ARG A 1 212 ? 14.143 -4.042 -26.175 1.00 83.62 212 ARG A O 1
ATOM 1612 N N . ALA A 1 213 ? 15.362 -3.088 -24.545 1.00 88.38 213 ALA A N 1
ATOM 1613 C CA . ALA A 1 213 ? 14.480 -3.511 -23.459 1.00 88.38 213 ALA A CA 1
ATOM 1614 C C . ALA A 1 213 ? 13.053 -2.954 -23.619 1.00 88.38 213 ALA A C 1
ATOM 1616 O O . ALA A 1 213 ? 12.079 -3.700 -23.501 1.00 88.38 213 ALA A O 1
ATOM 1617 N N . VAL A 1 214 ? 12.923 -1.663 -23.944 1.00 86.94 214 VAL A N 1
ATOM 1618 C CA . VAL A 1 214 ? 11.629 -0.997 -24.167 1.00 86.94 214 VAL A CA 1
ATOM 1619 C C . VAL A 1 214 ? 10.914 -1.570 -25.389 1.00 86.94 214 VAL A C 1
ATOM 1621 O O . VAL A 1 214 ? 9.729 -1.887 -25.309 1.00 86.94 214 VAL A O 1
ATOM 1624 N N . ASN A 1 215 ? 11.616 -1.775 -26.505 1.00 82.69 215 ASN A N 1
ATOM 1625 C CA . ASN A 1 215 ? 11.031 -2.384 -27.700 1.00 82.69 215 ASN A CA 1
ATOM 1626 C C . ASN A 1 215 ? 10.531 -3.799 -27.416 1.00 82.69 215 ASN A C 1
ATOM 1628 O O . ASN A 1 215 ? 9.439 -4.164 -27.849 1.00 82.69 215 ASN A O 1
ATOM 1632 N N . ARG A 1 216 ? 11.280 -4.575 -26.627 1.00 83.44 216 ARG A N 1
ATOM 1633 C CA . ARG A 1 216 ? 10.853 -5.914 -26.233 1.00 83.44 216 ARG A CA 1
ATOM 1634 C C . ARG A 1 216 ? 9.605 -5.889 -25.356 1.00 83.44 216 ARG A C 1
ATOM 1636 O O . ARG A 1 216 ? 8.690 -6.676 -25.584 1.00 83.44 216 ARG A O 1
ATOM 1643 N N . MET A 1 217 ? 9.539 -4.964 -24.401 1.00 88.12 217 MET A N 1
ATOM 1644 C CA . MET A 1 217 ? 8.340 -4.726 -23.595 1.00 88.12 217 MET A CA 1
ATOM 1645 C C .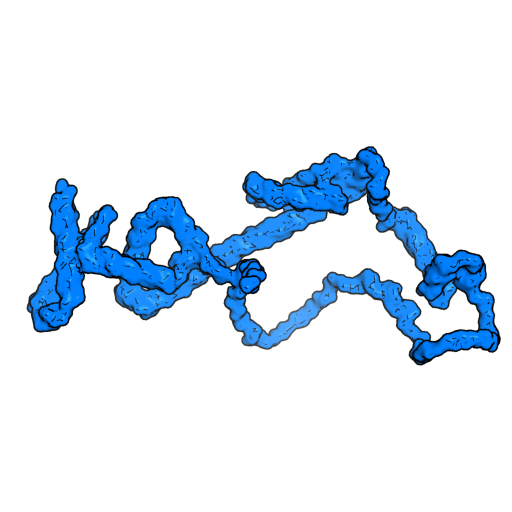 MET A 1 217 ? 7.140 -4.355 -24.478 1.00 88.12 217 MET A C 1
ATOM 1647 O O . MET A 1 217 ? 6.024 -4.825 -24.262 1.00 88.12 217 MET A O 1
ATOM 1651 N N . ASN A 1 218 ? 7.379 -3.562 -25.523 1.00 86.12 218 ASN A N 1
ATOM 1652 C CA . ASN A 1 218 ? 6.350 -3.125 -26.459 1.00 86.12 218 ASN A CA 1
ATOM 1653 C C . ASN A 1 218 ? 5.826 -4.229 -27.391 1.00 86.12 218 ASN A C 1
ATOM 1655 O O . ASN A 1 218 ? 4.783 -4.036 -28.014 1.00 86.12 218 ASN A O 1
ATOM 1659 N N . MET A 1 219 ? 6.492 -5.383 -27.466 1.00 83.00 219 MET A N 1
ATOM 1660 C CA . MET A 1 219 ? 5.980 -6.562 -28.178 1.00 83.00 219 MET A CA 1
ATOM 1661 C C . MET A 1 219 ? 5.002 -7.383 -27.340 1.00 83.00 219 MET A C 1
ATOM 1663 O O . MET A 1 219 ? 4.313 -8.246 -27.881 1.00 83.00 219 MET A O 1
ATOM 1667 N N . LEU A 1 220 ? 4.935 -7.148 -26.026 1.00 85.69 220 LEU A N 1
ATOM 1668 C CA . LEU A 1 220 ? 3.963 -7.829 -25.182 1.00 85.69 220 LEU A CA 1
ATOM 1669 C C . LEU A 1 220 ? 2.542 -7.351 -25.528 1.00 85.69 220 LEU A C 1
ATOM 1671 O O . LEU A 1 220 ? 2.347 -6.146 -25.762 1.00 85.69 220 LEU A O 1
ATOM 1675 N N . PRO A 1 221 ? 1.542 -8.257 -25.509 1.00 91.81 221 PRO A N 1
ATOM 1676 C CA . PRO A 1 221 ? 0.134 -7.875 -25.537 1.00 91.81 221 PRO A CA 1
ATOM 1677 C C . PRO A 1 221 ? -0.156 -6.811 -24.478 1.00 91.81 221 PRO A C 1
ATOM 1679 O O . PRO A 1 221 ? 0.412 -6.863 -23.390 1.00 91.81 221 PRO A O 1
ATOM 1682 N N . GLU A 1 222 ? -1.037 -5.860 -24.784 1.00 88.56 222 GLU A N 1
ATOM 1683 C CA . GLU A 1 222 ? -1.291 -4.686 -23.936 1.00 88.56 222 GLU A CA 1
ATOM 1684 C C . GLU A 1 222 ? -1.614 -5.052 -22.480 1.00 88.56 222 GLU A C 1
ATOM 1686 O O . GLU A 1 222 ? -0.980 -4.521 -21.573 1.00 88.56 222 GLU A O 1
ATOM 1691 N N . ALA A 1 223 ? -2.502 -6.028 -22.260 1.00 88.38 223 ALA A N 1
ATOM 1692 C CA . ALA A 1 223 ? -2.847 -6.505 -20.919 1.00 88.38 223 ALA A CA 1
ATOM 1693 C C . ALA A 1 223 ? -1.618 -7.021 -20.147 1.00 88.38 223 ALA A C 1
ATOM 1695 O O . ALA A 1 223 ? -1.374 -6.620 -19.015 1.00 88.38 223 ALA A O 1
ATOM 1696 N N . ILE A 1 224 ? -0.778 -7.835 -2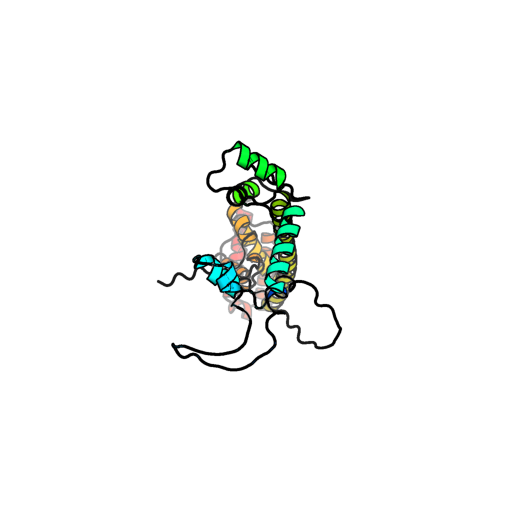0.795 1.00 92.25 224 ILE A N 1
ATOM 1697 C CA . ILE A 1 224 ? 0.436 -8.386 -20.175 1.00 92.25 224 ILE A CA 1
ATOM 1698 C C . ILE A 1 224 ? 1.460 -7.277 -19.918 1.00 92.25 224 ILE A C 1
ATOM 1700 O O . ILE A 1 224 ? 2.150 -7.285 -18.903 1.00 92.25 224 ILE A O 1
ATOM 1704 N N . ARG A 1 225 ? 1.574 -6.308 -20.829 1.00 92.06 225 ARG A N 1
ATOM 1705 C CA . ARG A 1 225 ? 2.473 -5.163 -20.662 1.00 92.06 225 ARG A CA 1
ATOM 1706 C C . ARG A 1 225 ? 2.084 -4.330 -19.446 1.00 92.06 225 ARG A C 1
ATOM 1708 O O . ARG A 1 225 ? 2.968 -3.964 -18.678 1.00 92.06 225 ARG A O 1
ATOM 1715 N N . ALA A 1 226 ? 0.790 -4.061 -19.278 1.00 91.50 226 ALA A N 1
ATOM 1716 C CA . ALA A 1 226 ? 0.267 -3.345 -18.123 1.00 91.50 226 ALA A CA 1
ATOM 1717 C C . ALA A 1 226 ? 0.567 -4.105 -16.821 1.00 91.50 226 ALA A C 1
ATOM 1719 O O . ALA A 1 226 ? 1.117 -3.517 -15.892 1.00 91.50 226 ALA A O 1
ATOM 1720 N N . ASP A 1 227 ? 0.326 -5.420 -16.791 1.00 94.44 227 ASP A N 1
ATOM 1721 C CA . ASP A 1 227 ? 0.630 -6.260 -15.626 1.00 94.44 227 ASP A CA 1
ATOM 1722 C C . ASP A 1 227 ? 2.126 -6.250 -15.284 1.00 94.44 227 ASP A C 1
ATOM 1724 O O . ASP A 1 227 ? 2.500 -6.110 -14.123 1.00 94.44 227 ASP A O 1
ATOM 1728 N N . VAL A 1 228 ? 3.006 -6.340 -16.286 1.00 94.00 228 VAL A N 1
ATOM 1729 C CA . VAL A 1 228 ? 4.465 -6.297 -16.088 1.00 94.00 228 VAL A CA 1
ATOM 1730 C C . VAL A 1 228 ? 4.936 -4.926 -15.598 1.00 94.00 228 VAL A C 1
ATOM 1732 O O . VAL A 1 228 ? 5.848 -4.855 -14.774 1.00 94.00 228 VAL A O 1
ATOM 1735 N N . GLN A 1 229 ? 4.331 -3.837 -16.076 1.00 92.19 229 GLN A N 1
ATOM 1736 C CA . GLN A 1 229 ? 4.635 -2.480 -15.608 1.00 92.19 229 GLN A CA 1
ATOM 1737 C C . GLN A 1 229 ? 4.133 -2.231 -14.181 1.00 92.19 229 GLN A C 1
ATOM 1739 O O . GLN A 1 229 ? 4.774 -1.494 -13.433 1.00 92.19 229 GLN A O 1
ATOM 1744 N N . ALA A 1 230 ? 3.021 -2.858 -13.793 1.00 92.44 230 ALA A N 1
ATOM 1745 C CA . ALA A 1 230 ? 2.486 -2.809 -12.436 1.00 92.44 230 ALA A CA 1
ATOM 1746 C C . ALA A 1 230 ? 3.165 -3.812 -11.482 1.00 92.44 230 ALA A C 1
ATOM 1748 O O . ALA A 1 230 ? 3.041 -3.683 -10.260 1.00 92.44 230 ALA A O 1
ATOM 1749 N N . ALA A 1 231 ? 3.875 -4.809 -12.018 1.00 95.38 231 ALA A N 1
ATOM 1750 C CA . ALA A 1 231 ? 4.487 -5.873 -11.239 1.00 95.38 231 ALA A CA 1
ATOM 1751 C C . ALA A 1 231 ? 5.557 -5.342 -10.282 1.00 95.38 231 ALA A C 1
ATOM 1753 O O . ALA A 1 231 ? 6.356 -4.456 -10.601 1.00 95.38 231 ALA A O 1
ATOM 1754 N N . ARG A 1 232 ? 5.613 -5.959 -9.102 1.00 94.44 232 ARG A N 1
ATOM 1755 C CA . ARG A 1 232 ? 6.588 -5.648 -8.057 1.00 94.44 232 ARG A CA 1
ATOM 1756 C C . ARG A 1 232 ? 7.319 -6.902 -7.610 1.00 94.44 232 ARG A C 1
ATOM 1758 O O . ARG A 1 232 ? 6.758 -7.996 -7.577 1.00 94.44 232 ARG A O 1
ATOM 1765 N N . LEU A 1 233 ? 8.582 -6.722 -7.256 1.00 93.50 233 LEU A N 1
ATOM 1766 C CA . LEU A 1 233 ? 9.396 -7.73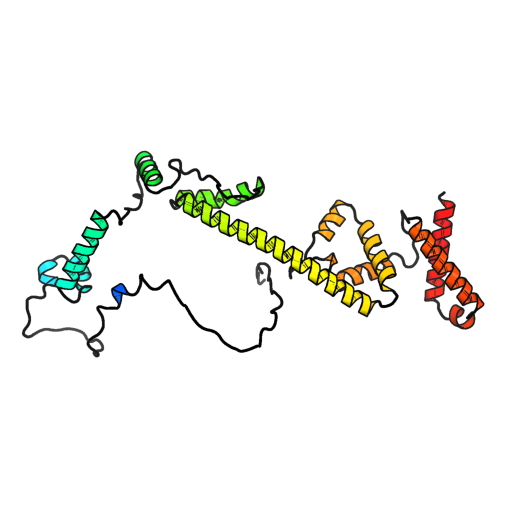5 -6.603 1.00 93.50 233 LEU A CA 1
ATOM 1767 C C . LEU A 1 233 ? 8.940 -7.937 -5.144 1.00 93.50 233 LEU A C 1
ATOM 1769 O O . LEU A 1 233 ? 8.292 -7.055 -4.575 1.00 93.50 233 LEU A O 1
ATOM 1773 N N . PRO A 1 234 ? 9.304 -9.057 -4.485 1.00 92.44 234 PRO A N 1
ATOM 1774 C CA . PRO A 1 234 ? 8.924 -9.316 -3.089 1.00 92.44 234 PRO A CA 1
ATOM 1775 C C . PRO A 1 234 ? 9.384 -8.245 -2.089 1.00 92.44 234 PRO A C 1
ATOM 1777 O O . PRO A 1 234 ? 8.786 -8.096 -1.029 1.00 92.44 234 PRO A O 1
ATOM 1780 N N . ASN A 1 235 ? 10.437 -7.498 -2.428 1.00 86.12 235 ASN A N 1
ATOM 1781 C CA . ASN A 1 235 ? 10.947 -6.375 -1.643 1.00 86.12 235 ASN A CA 1
ATOM 1782 C C . ASN A 1 235 ? 10.163 -5.060 -1.867 1.00 86.12 235 ASN A C 1
ATOM 1784 O O . ASN A 1 235 ? 10.498 -4.054 -1.251 1.00 86.12 235 ASN A O 1
ATOM 1788 N N . GLY A 1 236 ? 9.146 -5.052 -2.736 1.00 89.00 236 GLY A N 1
ATOM 1789 C CA . GLY A 1 236 ? 8.303 -3.894 -3.054 1.00 89.00 236 GLY A CA 1
ATOM 1790 C C . GLY A 1 236 ? 8.766 -3.049 -4.247 1.00 89.00 236 GLY A C 1
ATOM 1791 O O . GLY A 1 236 ? 7.980 -2.239 -4.740 1.00 89.00 236 GLY A O 1
ATOM 1792 N N . GLN A 1 237 ? 9.984 -3.258 -4.753 1.00 92.88 237 GLN A N 1
ATOM 1793 C CA . GLN A 1 237 ? 10.524 -2.531 -5.905 1.00 92.88 237 GLN A CA 1
ATOM 1794 C C . GLN A 1 237 ? 9.733 -2.859 -7.179 1.00 92.88 237 GLN A C 1
ATOM 1796 O O . GLN A 1 237 ? 9.430 -4.027 -7.438 1.00 92.88 237 GLN A O 1
ATOM 1801 N N . ALA A 1 238 ? 9.428 -1.852 -8.001 1.00 94.88 238 ALA A N 1
ATOM 1802 C CA . ALA A 1 238 ? 8.844 -2.078 -9.324 1.00 94.88 238 ALA A CA 1
ATOM 1803 C C . ALA A 1 238 ? 9.750 -2.986 -10.176 1.00 94.88 238 ALA A C 1
ATOM 1805 O O . ALA A 1 238 ? 10.957 -2.752 -10.275 1.00 94.88 238 ALA A O 1
ATOM 1806 N N . LEU A 1 239 ? 9.180 -4.005 -10.826 1.00 95.44 239 LEU A N 1
ATOM 1807 C CA . LEU A 1 239 ? 9.940 -4.993 -11.603 1.00 95.44 239 LEU A CA 1
ATOM 1808 C C . LEU A 1 239 ? 10.780 -4.328 -12.706 1.00 95.44 239 LEU A C 1
ATOM 1810 O O . LEU A 1 239 ? 11.932 -4.693 -12.926 1.00 95.44 239 LEU A O 1
ATOM 1814 N N . THR A 1 240 ? 10.242 -3.291 -13.349 1.00 93.94 240 THR A N 1
ATOM 1815 C CA . THR A 1 240 ? 10.933 -2.512 -14.389 1.00 93.94 240 THR A CA 1
ATOM 1816 C C . THR A 1 240 ? 12.101 -1.672 -13.868 1.00 93.94 240 THR A C 1
ATOM 1818 O O . THR A 1 240 ? 12.930 -1.241 -14.664 1.00 93.94 240 THR A O 1
ATOM 1821 N N . ASN A 1 241 ? 12.189 -1.447 -12.553 1.00 95.31 241 ASN A N 1
ATOM 1822 C CA . ASN A 1 241 ? 13.323 -0.780 -11.913 1.00 95.31 241 ASN A CA 1
ATOM 1823 C C . ASN A 1 241 ? 14.414 -1.774 -11.470 1.00 95.31 241 ASN A C 1
ATOM 1825 O O . ASN A 1 241 ? 15.406 -1.342 -10.889 1.00 95.31 241 ASN A O 1
ATOM 1829 N N . SER A 1 242 ? 14.272 -3.084 -11.719 1.00 94.88 242 SER A N 1
ATOM 1830 C CA . SER A 1 242 ? 15.333 -4.062 -11.438 1.00 94.88 242 SER A CA 1
ATOM 1831 C C . SER A 1 242 ? 16.392 -4.064 -12.551 1.00 94.88 242 SER A C 1
ATOM 1833 O O . SER A 1 242 ? 16.066 -4.356 -13.710 1.00 94.88 242 SER A O 1
ATOM 1835 N N . PRO A 1 243 ? 17.673 -3.793 -12.224 1.00 93.00 243 PRO A N 1
ATOM 1836 C CA . PRO A 1 243 ? 18.780 -3.928 -13.170 1.00 93.00 243 PRO A CA 1
ATOM 1837 C C . PRO A 1 243 ? 18.871 -5.330 -13.780 1.00 93.00 243 PRO A C 1
ATOM 1839 O O . PRO A 1 243 ? 19.100 -5.470 -14.979 1.00 93.00 243 PRO A O 1
ATOM 1842 N N . GLU A 1 244 ? 18.651 -6.367 -12.973 1.00 91.38 244 GLU A N 1
ATOM 1843 C CA . GLU A 1 244 ? 18.753 -7.773 -13.369 1.00 91.38 244 GLU A CA 1
ATOM 1844 C C . GLU A 1 244 ? 17.656 -8.147 -14.363 1.00 91.38 244 GLU A C 1
ATOM 1846 O O . GLU A 1 244 ? 17.940 -8.751 -15.397 1.00 91.38 244 GLU A O 1
ATOM 1851 N N . TYR A 1 245 ? 16.414 -7.747 -14.081 1.00 93.50 245 TYR A N 1
ATOM 1852 C CA . TYR A 1 245 ? 15.287 -7.984 -14.978 1.00 93.50 245 TYR A CA 1
ATOM 1853 C C . TYR A 1 245 ? 15.487 -7.286 -16.328 1.00 93.50 245 TYR A C 1
ATOM 1855 O O . TYR A 1 245 ? 15.324 -7.898 -17.385 1.00 93.50 245 TYR A O 1
ATOM 1863 N N . MET A 1 246 ? 15.909 -6.021 -16.313 1.00 91.88 246 MET A N 1
ATOM 1864 C CA . MET A 1 246 ? 16.141 -5.264 -17.545 1.00 91.88 246 MET A CA 1
ATOM 1865 C C . MET A 1 246 ? 17.350 -5.792 -18.325 1.00 91.88 246 MET A C 1
ATOM 1867 O O . MET A 1 246 ? 17.302 -5.866 -19.552 1.00 91.88 246 MET A O 1
ATOM 1871 N N . ALA A 1 247 ? 18.412 -6.231 -17.646 1.00 88.12 247 ALA A N 1
ATOM 1872 C CA . ALA A 1 247 ? 19.533 -6.907 -18.292 1.00 88.12 247 ALA A CA 1
ATOM 1873 C C . ALA A 1 247 ? 19.123 -8.243 -18.922 1.00 88.12 247 ALA A C 1
ATOM 1875 O O . ALA A 1 247 ? 19.544 -8.550 -20.040 1.00 88.12 247 ALA A O 1
ATOM 1876 N N . TRP A 1 248 ? 18.262 -9.007 -18.249 1.00 89.38 248 TRP A N 1
ATOM 1877 C CA . TRP A 1 248 ? 17.684 -10.226 -18.802 1.00 89.38 248 TRP A CA 1
ATOM 1878 C C . TRP A 1 248 ? 16.847 -9.947 -20.059 1.00 89.38 248 TRP A C 1
ATOM 1880 O O . TRP A 1 248 ? 17.044 -10.628 -21.063 1.00 89.38 248 TRP A O 1
ATOM 1890 N N . LEU A 1 249 ? 16.004 -8.905 -20.067 1.00 89.38 249 LEU A N 1
ATOM 1891 C CA . LEU A 1 249 ? 15.237 -8.509 -21.259 1.00 89.38 249 LEU A CA 1
ATOM 1892 C C . LEU A 1 249 ? 16.136 -8.165 -22.452 1.00 89.38 249 LEU A C 1
ATOM 1894 O O . LEU A 1 249 ? 15.848 -8.578 -23.575 1.00 89.38 249 LEU A O 1
ATOM 1898 N N . VAL A 1 250 ? 17.233 -7.441 -22.219 1.00 85.94 250 VAL A N 1
ATOM 1899 C CA . VAL A 1 250 ? 18.208 -7.117 -23.273 1.00 85.94 250 VAL A CA 1
ATOM 1900 C C . VAL A 1 250 ? 18.902 -8.368 -23.801 1.00 85.94 250 VAL A C 1
ATOM 1902 O O . VAL A 1 250 ? 19.104 -8.491 -25.008 1.00 85.94 250 VAL A O 1
ATOM 1905 N N . ASN A 1 251 ? 19.259 -9.311 -22.931 1.00 79.94 251 ASN A N 1
ATOM 1906 C CA . ASN A 1 251 ? 19.869 -10.569 -23.362 1.00 79.94 251 ASN A CA 1
ATOM 1907 C C . ASN A 1 251 ? 18.879 -11.440 -24.142 1.00 79.94 251 ASN A C 1
ATOM 1909 O O . ASN A 1 251 ? 19.245 -11.969 -25.186 1.00 79.94 251 ASN A O 1
ATOM 1913 N N . MET A 1 252 ? 17.618 -11.506 -23.713 1.00 79.81 252 MET A N 1
ATOM 1914 C CA . MET A 1 252 ? 16.564 -12.201 -24.450 1.00 79.81 252 MET A CA 1
ATOM 1915 C C . MET A 1 252 ? 16.327 -11.570 -25.831 1.00 79.81 252 MET A C 1
ATOM 1917 O O . MET A 1 252 ? 16.153 -12.289 -26.813 1.00 79.81 252 MET A O 1
ATOM 1921 N N . ASP A 1 253 ? 16.350 -10.236 -25.939 1.00 77.44 253 ASP A N 1
ATOM 1922 C CA . ASP A 1 253 ? 16.295 -9.562 -27.241 1.00 77.44 253 ASP A CA 1
ATOM 1923 C C . ASP A 1 253 ? 17.483 -9.958 -28.127 1.00 77.44 253 ASP A C 1
ATOM 1925 O O . ASP A 1 253 ? 17.291 -10.279 -29.293 1.00 77.44 253 ASP A O 1
ATOM 1929 N N . ARG A 1 254 ? 18.700 -10.031 -27.578 1.00 70.12 254 ARG A N 1
ATOM 1930 C CA . ARG A 1 254 ? 19.893 -10.474 -28.323 1.00 70.12 254 ARG A CA 1
ATOM 1931 C C . ARG A 1 254 ? 19.821 -11.942 -28.763 1.00 70.12 254 ARG A C 1
ATOM 1933 O O . ARG A 1 254 ? 20.344 -12.273 -29.821 1.00 70.12 254 ARG A O 1
ATOM 1940 N N . GLU A 1 255 ? 19.195 -12.810 -27.970 1.00 68.25 255 GLU A N 1
ATOM 1941 C CA . GLU A 1 255 ? 19.034 -14.243 -28.266 1.00 68.25 255 GLU A CA 1
ATOM 1942 C C . GLU A 1 255 ? 17.923 -14.543 -29.275 1.00 68.25 255 GLU A C 1
ATOM 1944 O O . GLU A 1 255 ? 18.026 -15.511 -30.026 1.00 68.25 255 GLU A O 1
ATOM 1949 N N . ILE A 1 256 ? 16.871 -13.721 -29.315 1.00 62.38 256 ILE A N 1
ATOM 1950 C CA . ILE A 1 256 ? 15.739 -13.883 -30.244 1.00 62.38 256 ILE A CA 1
ATOM 1951 C C . ILE A 1 256 ? 15.935 -13.062 -31.524 1.00 62.38 256 ILE A C 1
ATOM 1953 O O . ILE A 1 256 ? 15.542 -13.499 -32.606 1.00 62.38 256 ILE A O 1
ATOM 1957 N N . SER A 1 257 ? 16.639 -11.936 -31.422 1.00 56.53 257 SER A N 1
ATOM 1958 C CA . SER A 1 257 ? 17.097 -11.115 -32.541 1.00 56.53 257 SER A CA 1
ATOM 1959 C C . SER A 1 257 ? 18.607 -11.263 -32.846 1.00 56.53 257 SER A C 1
ATOM 1961 O O . SER A 1 257 ? 19.247 -10.239 -33.092 1.00 56.53 257 SER A O 1
ATOM 1963 N N . PRO A 1 258 ? 19.228 -12.468 -32.902 1.00 50.12 258 PRO A N 1
ATOM 1964 C CA . PRO A 1 258 ? 20.580 -12.571 -33.432 1.00 50.12 258 PRO A CA 1
ATOM 1965 C C . PRO A 1 258 ? 20.593 -12.290 -34.941 1.00 50.12 258 PRO A C 1
ATOM 1967 O O . PRO A 1 258 ? 21.619 -11.856 -35.448 1.00 50.12 258 PRO A O 1
ATOM 1970 N N . MET A 1 259 ? 19.468 -12.519 -35.649 1.00 38.81 259 MET A N 1
ATOM 1971 C CA . MET A 1 259 ? 19.326 -12.370 -37.111 1.00 38.81 259 MET A CA 1
ATOM 1972 C C . MET A 1 259 ? 17.876 -12.148 -37.625 1.00 38.81 259 MET A C 1
ATOM 1974 O O . MET A 1 259 ? 17.578 -12.462 -38.777 1.00 38.81 259 MET A O 1
ATOM 1978 N N . ALA A 1 260 ? 16.934 -11.639 -36.821 1.00 37.72 260 ALA A N 1
ATOM 1979 C CA . ALA A 1 260 ? 15.539 -11.472 -37.261 1.00 37.72 260 ALA A CA 1
ATOM 1980 C C . ALA A 1 260 ? 15.069 -10.007 -37.183 1.00 37.72 260 ALA A C 1
ATOM 1982 O O . ALA A 1 260 ? 15.102 -9.421 -36.102 1.00 37.72 260 ALA A O 1
ATOM 1983 N N . PRO A 1 261 ? 14.599 -9.410 -38.295 1.00 42.94 261 PRO A N 1
ATOM 1984 C CA . PRO A 1 261 ? 13.996 -8.088 -38.263 1.00 42.94 261 PRO A CA 1
ATOM 1985 C C . PRO A 1 261 ? 12.642 -8.108 -37.561 1.00 42.94 261 PRO A C 1
ATOM 1987 O O . PRO A 1 261 ? 11.811 -8.987 -37.798 1.00 42.94 261 PRO A O 1
ATOM 1990 N N . LEU A 1 262 ? 12.447 -7.129 -36.680 1.00 49.72 262 LEU A N 1
ATOM 1991 C CA . LEU A 1 262 ? 11.270 -7.005 -35.830 1.00 49.72 262 LEU A CA 1
ATOM 1992 C C . LEU A 1 262 ? 10.015 -6.697 -36.671 1.00 49.72 262 LEU A C 1
ATOM 1994 O O . LEU A 1 262 ? 10.033 -5.741 -37.452 1.00 49.72 262 LEU A O 1
ATOM 1998 N N . PRO A 1 263 ? 8.900 -7.431 -36.498 1.00 38.38 263 PRO A N 1
ATOM 1999 C CA . PRO A 1 263 ? 7.612 -7.028 -37.052 1.00 38.38 263 PRO A CA 1
ATOM 2000 C C . PRO A 1 263 ? 7.172 -5.706 -36.405 1.00 38.38 263 PRO A C 1
ATOM 2002 O O . PRO A 1 263 ? 7.011 -5.640 -35.188 1.00 38.38 263 PRO A O 1
ATOM 2005 N N . GLY A 1 264 ? 6.999 -4.653 -37.211 1.00 48.94 264 GLY A N 1
ATOM 2006 C CA . GLY A 1 264 ? 6.637 -3.312 -36.731 1.00 48.94 264 GLY A CA 1
ATOM 2007 C C . GLY A 1 264 ? 7.820 -2.385 -36.425 1.00 48.94 264 GLY A C 1
ATOM 2008 O O . GLY A 1 264 ? 7.657 -1.442 -35.652 1.00 48.94 264 GLY A O 1
ATOM 2009 N N . ALA A 1 265 ? 9.001 -2.638 -37.003 1.00 52.00 265 ALA A N 1
ATOM 2010 C CA . ALA A 1 265 ? 10.148 -1.736 -36.905 1.00 52.00 265 ALA A CA 1
ATOM 2011 C C . ALA A 1 265 ? 9.758 -0.302 -37.315 1.00 52.00 265 ALA A C 1
ATOM 2013 O O . ALA A 1 265 ? 9.317 -0.048 -38.434 1.00 52.00 265 ALA A O 1
ATOM 2014 N N . SER A 1 266 ? 9.887 0.629 -36.369 1.00 56.53 266 SER A N 1
ATOM 2015 C CA . SER A 1 266 ? 9.651 2.056 -36.598 1.00 56.53 266 SER A CA 1
ATOM 2016 C C . SER A 1 266 ? 10.715 2.642 -37.535 1.00 56.53 266 SER A C 1
ATOM 2018 O O . SER A 1 266 ? 11.831 2.128 -37.600 1.00 56.53 266 SER A O 1
ATOM 2020 N N . GLU A 1 267 ? 10.435 3.774 -38.183 1.00 61.88 267 GLU A N 1
ATOM 2021 C CA . GLU A 1 267 ? 11.433 4.498 -38.994 1.00 61.88 267 GLU A CA 1
ATOM 2022 C C . GLU A 1 267 ? 12.718 4.819 -38.197 1.00 61.88 267 GLU A C 1
ATOM 2024 O O . GLU A 1 267 ? 13.822 4.790 -38.737 1.00 61.88 267 GLU A O 1
ATOM 2029 N N . ALA A 1 268 ? 12.604 5.031 -36.879 1.00 54.97 268 ALA A N 1
ATOM 2030 C CA . ALA A 1 268 ? 13.755 5.210 -35.992 1.00 54.97 268 ALA A CA 1
ATOM 2031 C C . ALA A 1 268 ? 14.636 3.947 -35.904 1.00 54.97 268 ALA A C 1
ATOM 2033 O O . ALA A 1 268 ? 15.860 4.043 -35.916 1.00 54.97 268 ALA A O 1
ATOM 2034 N N . THR A 1 269 ? 14.023 2.759 -35.894 1.00 60.94 269 THR A N 1
ATOM 2035 C CA . THR A 1 269 ? 14.723 1.465 -35.930 1.00 60.94 269 THR A CA 1
ATOM 2036 C C . THR A 1 269 ? 15.493 1.297 -37.241 1.00 60.94 269 THR A C 1
ATOM 2038 O O . THR A 1 269 ? 16.643 0.861 -37.233 1.00 60.94 269 THR A O 1
ATOM 2041 N N . MET A 1 270 ? 14.900 1.718 -38.361 1.00 70.50 270 MET A N 1
ATOM 2042 C CA . MET A 1 270 ? 15.545 1.652 -39.675 1.00 70.50 270 MET A CA 1
ATOM 2043 C C . MET A 1 270 ? 16.700 2.650 -39.803 1.00 70.50 270 MET A C 1
ATOM 2045 O O . MET A 1 270 ? 17.734 2.329 -40.389 1.00 70.50 270 MET A O 1
ATOM 2049 N N . ALA A 1 271 ? 16.569 3.846 -39.223 1.00 70.44 271 ALA A N 1
ATOM 2050 C CA . ALA A 1 271 ? 17.645 4.833 -39.182 1.00 70.44 271 ALA A CA 1
ATOM 2051 C C . ALA A 1 271 ? 18.871 4.325 -38.403 1.00 70.44 271 ALA A C 1
ATOM 2053 O O . ALA A 1 271 ? 20.008 4.554 -38.824 1.00 70.44 271 ALA A O 1
ATOM 2054 N N . ASP A 1 272 ? 18.659 3.606 -37.301 1.00 68.94 272 ASP A N 1
ATOM 2055 C CA . ASP A 1 272 ? 19.750 3.022 -36.520 1.00 68.94 272 ASP A CA 1
ATOM 2056 C C . ASP A 1 272 ? 20.396 1.821 -37.230 1.00 68.94 272 ASP A C 1
ATOM 2058 O O . ASP A 1 272 ? 21.626 1.740 -37.269 1.00 68.94 272 ASP A O 1
ATOM 2062 N N . ALA A 1 273 ? 19.612 0.965 -37.898 1.00 72.31 273 ALA A N 1
ATOM 2063 C CA . ALA A 1 273 ? 20.142 -0.104 -38.754 1.00 72.31 273 ALA A CA 1
ATOM 2064 C C . ALA A 1 273 ? 21.045 0.453 -39.874 1.00 72.31 273 ALA A C 1
ATOM 2066 O O . ALA A 1 273 ? 22.156 -0.041 -40.095 1.00 72.31 273 ALA A O 1
ATOM 2067 N N . ARG A 1 274 ? 20.628 1.548 -40.533 1.00 82.12 274 ARG A N 1
ATOM 2068 C CA . ARG A 1 274 ? 21.445 2.238 -41.552 1.00 82.12 274 ARG A CA 1
ATOM 2069 C C . ARG A 1 274 ? 22.768 2.749 -40.971 1.00 82.12 274 ARG A C 1
ATOM 2071 O O . ARG A 1 274 ? 23.804 2.575 -41.606 1.00 82.12 274 ARG A O 1
ATOM 2078 N N . LYS A 1 275 ? 22.768 3.328 -39.763 1.00 79.62 275 LYS A N 1
ATOM 2079 C CA . LYS A 1 275 ? 24.007 3.783 -39.100 1.00 79.62 275 LYS A CA 1
ATOM 2080 C C . LYS A 1 275 ? 24.962 2.629 -38.808 1.00 79.62 275 LYS A C 1
ATOM 2082 O O . LYS A 1 275 ? 26.148 2.752 -39.096 1.00 79.62 275 LYS A O 1
ATOM 2087 N N . VAL A 1 276 ? 24.459 1.512 -38.276 1.00 77.50 276 VAL A N 1
ATOM 2088 C CA . VAL A 1 276 ? 25.283 0.324 -37.983 1.00 77.50 276 VAL A CA 1
ATOM 2089 C C . VAL A 1 276 ? 25.944 -0.208 -39.256 1.00 77.50 276 VAL A C 1
ATOM 2091 O O . VAL A 1 276 ? 27.134 -0.526 -39.247 1.00 77.50 276 VAL A O 1
ATOM 2094 N N . ILE A 1 277 ? 25.203 -0.249 -40.364 1.00 87.38 277 ILE A N 1
ATOM 2095 C CA . ILE A 1 277 ? 25.726 -0.658 -41.673 1.00 87.38 277 ILE A CA 1
ATOM 2096 C C . ILE A 1 277 ? 26.807 0.295 -42.174 1.00 87.38 277 ILE A C 1
ATOM 2098 O O . ILE A 1 277 ? 27.841 -0.172 -42.647 1.00 87.38 277 ILE A O 1
ATOM 2102 N N . GLU A 1 278 ? 26.601 1.608 -42.079 1.00 89.88 278 GLU A N 1
ATOM 2103 C CA . GLU A 1 278 ? 27.607 2.579 -42.520 1.00 89.88 278 GLU A CA 1
ATOM 2104 C C . GLU A 1 278 ? 28.884 2.489 -41.679 1.00 89.88 278 GLU A C 1
ATOM 2106 O O . GLU A 1 278 ? 29.972 2.378 -42.240 1.00 89.88 278 GLU A O 1
ATOM 2111 N N . THR A 1 279 ? 28.778 2.387 -40.351 1.00 83.56 279 THR A N 1
ATOM 2112 C CA . THR A 1 279 ? 29.946 2.173 -39.481 1.00 83.56 279 THR A CA 1
ATOM 2113 C C . THR A 1 279 ? 30.666 0.857 -39.795 1.00 83.56 279 THR A C 1
ATOM 2115 O O . THR A 1 279 ? 31.897 0.798 -39.784 1.00 83.56 279 THR A O 1
ATOM 2118 N N . ALA A 1 280 ? 29.930 -0.210 -40.115 1.00 86.50 280 ALA A N 1
ATOM 2119 C CA . ALA A 1 280 ? 30.528 -1.470 -40.541 1.00 86.50 280 ALA A CA 1
ATOM 2120 C C . ALA A 1 280 ? 31.265 -1.326 -41.884 1.00 86.50 280 ALA A C 1
ATOM 2122 O O . ALA A 1 280 ? 32.398 -1.789 -41.997 1.00 86.50 280 ALA A O 1
ATOM 2123 N N . LYS A 1 281 ? 30.688 -0.630 -42.873 1.00 92.25 281 LYS A N 1
ATOM 2124 C CA . LYS A 1 281 ? 31.345 -0.343 -44.162 1.00 92.25 281 LYS A CA 1
ATOM 2125 C C . LYS A 1 281 ? 32.602 0.511 -43.996 1.00 92.25 281 LYS A C 1
ATOM 2127 O O . LYS A 1 281 ? 33.611 0.240 -44.644 1.00 92.25 281 LYS A O 1
ATOM 2132 N N . GLU A 1 282 ? 32.568 1.511 -43.118 1.00 93.44 282 GLU A N 1
ATOM 2133 C CA . GLU A 1 282 ? 33.747 2.307 -42.762 1.00 93.44 282 GLU A CA 1
ATOM 2134 C C . GLU A 1 282 ? 34.831 1.425 -42.146 1.00 93.44 282 GLU A C 1
ATOM 2136 O O . GLU A 1 282 ? 35.977 1.460 -42.585 1.00 93.44 282 GLU A O 1
ATOM 2141 N N . ARG A 1 283 ? 34.471 0.543 -41.209 1.00 89.12 283 ARG A N 1
ATOM 2142 C CA . ARG A 1 283 ? 35.420 -0.405 -40.612 1.00 89.12 283 ARG A CA 1
ATOM 2143 C C . ARG A 1 283 ? 35.969 -1.405 -41.632 1.00 89.12 283 ARG A C 1
ATOM 2145 O O . ARG A 1 283 ? 37.152 -1.712 -41.588 1.00 89.12 283 ARG A O 1
ATOM 2152 N N . MET A 1 284 ? 35.159 -1.878 -42.579 1.00 92.75 284 MET A N 1
ATOM 2153 C CA . MET A 1 284 ? 35.622 -2.722 -43.689 1.00 92.75 284 MET A CA 1
ATOM 2154 C C . MET A 1 284 ? 36.661 -2.012 -44.562 1.00 92.75 284 MET A C 1
ATOM 2156 O O . MET A 1 284 ? 37.582 -2.659 -45.065 1.00 92.75 284 MET A O 1
ATOM 2160 N N . ARG A 1 285 ? 36.511 -0.694 -44.741 1.00 94.06 285 ARG A N 1
ATOM 2161 C CA . ARG A 1 285 ? 37.440 0.153 -45.494 1.00 94.06 285 ARG A CA 1
ATOM 2162 C C . ARG A 1 285 ? 38.719 0.437 -44.704 1.00 94.06 285 ARG A C 1
ATOM 2164 O O . ARG A 1 285 ? 39.807 0.285 -45.253 1.00 94.06 285 ARG A O 1
ATOM 2171 N N . ASP A 1 286 ? 38.581 0.828 -43.441 1.00 92.44 286 ASP A N 1
ATOM 2172 C CA . ASP A 1 286 ? 39.662 1.417 -42.642 1.00 92.44 286 ASP A CA 1
ATOM 2173 C C . ASP A 1 286 ? 40.435 0.370 -41.814 1.00 92.44 286 ASP A C 1
ATOM 2175 O O . ASP A 1 286 ? 41.635 0.519 -41.592 1.00 92.44 286 ASP A O 1
ATOM 2179 N N . ASP A 1 287 ? 39.783 -0.727 -41.413 1.00 92.81 287 ASP A N 1
ATOM 2180 C CA . ASP A 1 287 ? 40.369 -1.868 -40.694 1.00 92.81 287 ASP A CA 1
ATOM 2181 C C . ASP A 1 287 ? 39.839 -3.202 -41.245 1.00 92.81 287 ASP A C 1
ATOM 2183 O O . ASP A 1 287 ? 39.166 -3.996 -40.578 1.00 92.81 287 ASP A O 1
ATOM 2187 N N . SER A 1 288 ? 40.169 -3.473 -42.507 1.00 89.38 288 SER A N 1
ATOM 2188 C CA . SER A 1 288 ? 39.770 -4.716 -43.171 1.00 89.38 288 SER A CA 1
ATOM 2189 C C . SER A 1 288 ? 40.277 -5.962 -42.428 1.00 89.38 288 SER A C 1
ATOM 2191 O O . SER A 1 288 ? 39.560 -6.953 -42.300 1.00 89.38 288 SER A O 1
ATOM 2193 N N . VAL A 1 289 ? 41.492 -5.939 -41.871 1.00 91.25 289 VAL A N 1
ATOM 2194 C CA . VAL A 1 289 ? 42.064 -7.117 -41.194 1.00 91.25 289 VAL A CA 1
ATOM 2195 C C . VAL A 1 289 ? 41.344 -7.419 -39.879 1.00 91.25 289 VAL A C 1
ATOM 2197 O O . VAL A 1 289 ? 41.079 -8.590 -39.591 1.00 91.25 289 VAL A O 1
ATOM 2200 N N . GLY A 1 290 ? 41.019 -6.397 -39.082 1.00 89.50 290 GLY A N 1
ATOM 2201 C CA . GLY A 1 290 ? 40.222 -6.558 -37.869 1.00 89.50 290 GLY A CA 1
ATOM 2202 C C . GLY A 1 290 ? 38.783 -6.957 -38.182 1.00 89.50 290 GLY A C 1
ATOM 2203 O O . GLY A 1 290 ? 38.256 -7.863 -37.535 1.00 89.50 290 GLY A O 1
ATOM 2204 N N . TRP A 1 291 ? 38.188 -6.379 -39.230 1.00 89.25 291 TRP A N 1
ATOM 2205 C CA . TRP A 1 291 ? 36.856 -6.750 -39.708 1.00 89.25 291 TRP A CA 1
ATOM 2206 C C . TRP A 1 291 ? 36.745 -8.243 -40.029 1.00 89.25 291 TRP A C 1
ATOM 2208 O O . TRP A 1 291 ? 35.866 -8.927 -39.509 1.00 89.25 291 TRP A O 1
ATOM 2218 N N . HIS A 1 292 ? 37.667 -8.787 -40.830 1.00 91.56 292 HIS A N 1
ATOM 2219 C CA . HIS A 1 292 ? 37.600 -10.185 -41.272 1.00 91.56 292 HIS A CA 1
ATOM 2220 C C . HIS A 1 292 ? 37.800 -11.206 -40.136 1.00 91.56 292 HIS A C 1
ATOM 2222 O O . HIS A 1 292 ? 37.433 -12.372 -40.287 1.00 91.56 292 HIS A O 1
ATOM 2228 N N . LYS A 1 293 ? 38.348 -10.785 -38.988 1.00 92.06 293 LYS A N 1
ATOM 2229 C CA . LYS A 1 293 ? 38.492 -11.622 -37.784 1.00 92.06 293 LYS A CA 1
ATOM 2230 C C . LYS A 1 293 ? 37.286 -11.536 -36.844 1.00 92.06 293 LYS A C 1
ATOM 2232 O O . LYS A 1 293 ? 37.086 -12.438 -36.032 1.00 92.06 293 LYS A O 1
ATOM 2237 N N . ASP A 1 294 ? 36.486 -10.481 -36.955 1.00 85.62 294 ASP A N 1
ATOM 2238 C CA . ASP A 1 294 ? 35.353 -10.191 -36.079 1.00 85.62 294 ASP A CA 1
ATOM 2239 C C . ASP A 1 294 ? 34.053 -10.791 -36.638 1.00 85.62 294 ASP A C 1
ATOM 2241 O O . ASP A 1 294 ? 33.221 -10.115 -37.244 1.00 85.62 294 ASP A O 1
ATOM 2245 N N . LYS A 1 295 ? 33.887 -12.107 -36.452 1.00 85.88 295 LYS A N 1
ATOM 2246 C CA . LYS A 1 295 ? 32.713 -12.847 -36.952 1.00 85.88 295 LYS A CA 1
ATOM 2247 C C . LYS A 1 295 ? 31.390 -12.299 -36.419 1.00 85.88 295 LYS A C 1
ATOM 2249 O O . LYS A 1 295 ? 30.411 -12.254 -37.152 1.00 85.88 295 LYS A O 1
ATOM 2254 N N . LYS A 1 296 ? 31.374 -11.839 -35.168 1.00 74.00 296 LYS A N 1
ATOM 2255 C CA . LYS A 1 296 ? 30.167 -11.305 -34.535 1.00 74.00 296 LYS A CA 1
ATOM 2256 C C . LYS A 1 296 ? 29.734 -9.988 -35.184 1.00 74.00 296 LYS A C 1
ATOM 2258 O O . LYS A 1 296 ? 28.549 -9.794 -35.434 1.00 74.00 296 LYS A O 1
ATOM 2263 N N . ALA A 1 297 ? 30.685 -9.106 -35.499 1.00 74.31 297 ALA A N 1
ATOM 2264 C CA . ALA A 1 297 ? 30.385 -7.876 -36.229 1.00 74.31 297 ALA A CA 1
ATOM 2265 C C . ALA A 1 297 ? 29.889 -8.152 -37.661 1.00 74.31 297 ALA A C 1
ATOM 2267 O O . ALA A 1 297 ? 28.981 -7.469 -38.133 1.00 74.31 297 ALA A O 1
ATOM 2268 N N . GLN A 1 298 ? 30.429 -9.177 -38.331 1.00 84.12 298 GLN A N 1
ATOM 2269 C CA . GLN A 1 298 ? 29.956 -9.606 -39.655 1.00 84.12 298 GLN A CA 1
ATOM 2270 C C . GLN A 1 298 ? 28.521 -10.144 -39.607 1.00 84.12 298 GLN A C 1
ATOM 2272 O O . GLN A 1 298 ? 27.698 -9.773 -40.440 1.00 84.12 298 GLN A O 1
ATOM 2277 N N . GLU A 1 299 ? 28.208 -10.986 -38.622 1.00 79.06 299 GLU A N 1
ATOM 2278 C CA . GLU A 1 299 ? 26.859 -11.518 -38.405 1.00 79.06 299 GLU A CA 1
ATOM 2279 C C . GLU A 1 299 ? 25.849 -10.395 -38.142 1.00 79.06 299 GLU A C 1
ATOM 2281 O O . GLU A 1 299 ? 24.783 -10.377 -38.757 1.00 79.06 299 GLU A O 1
ATOM 2286 N N . GLN A 1 300 ? 26.212 -9.416 -37.305 1.00 74.88 300 GLN A N 1
ATOM 2287 C CA . GLN A 1 300 ? 25.374 -8.247 -37.039 1.00 74.88 300 GLN A CA 1
ATOM 2288 C C . GLN A 1 300 ? 25.147 -7.408 -38.305 1.00 74.88 300 GLN A C 1
ATOM 2290 O O . GLN A 1 300 ? 24.013 -7.059 -38.606 1.00 74.88 300 GLN A O 1
ATOM 2295 N N . PHE A 1 301 ? 26.193 -7.119 -39.082 1.00 83.62 301 PHE A N 1
ATOM 2296 C CA . PHE A 1 301 ? 26.059 -6.381 -40.342 1.00 83.62 301 PHE A CA 1
ATOM 2297 C C . PHE A 1 301 ? 25.105 -7.067 -41.325 1.00 83.62 301 PHE A C 1
ATOM 2299 O O . PHE A 1 301 ? 24.227 -6.413 -41.887 1.00 83.62 301 PHE A O 1
ATOM 2306 N N . MET A 1 302 ? 25.236 -8.385 -41.497 1.00 83.44 302 MET A N 1
ATOM 2307 C CA . MET A 1 302 ? 24.351 -9.156 -42.372 1.00 83.44 302 MET A CA 1
ATOM 2308 C C . MET A 1 302 ? 22.901 -9.138 -41.876 1.00 83.44 302 MET A C 1
ATOM 2310 O O . MET A 1 302 ? 21.982 -9.040 -42.687 1.00 83.44 302 MET A O 1
ATOM 2314 N N . ALA A 1 303 ? 22.688 -9.204 -40.560 1.00 74.00 303 ALA A N 1
ATOM 2315 C CA . ALA A 1 303 ? 21.357 -9.132 -39.965 1.00 74.00 303 ALA A CA 1
ATOM 2316 C C . ALA A 1 303 ? 20.682 -7.772 -40.212 1.00 74.00 303 ALA A C 1
ATOM 2318 O O . ALA A 1 303 ? 19.522 -7.730 -40.623 1.00 74.00 303 ALA A O 1
ATOM 2319 N N . GLU A 1 304 ? 21.409 -6.668 -40.016 1.00 78.38 304 GLU A N 1
ATOM 2320 C CA . GLU A 1 304 ? 20.889 -5.312 -40.249 1.00 78.38 304 GLU A CA 1
ATOM 2321 C C . GLU A 1 304 ? 20.636 -5.051 -41.744 1.00 78.38 304 GLU A C 1
ATOM 2323 O O . GLU A 1 304 ? 19.633 -4.435 -42.107 1.00 78.38 304 GLU A O 1
ATOM 2328 N N . GLN A 1 305 ? 21.492 -5.565 -42.640 1.00 83.06 305 GLN A N 1
ATOM 2329 C CA . GLN A 1 305 ? 21.240 -5.495 -44.086 1.00 83.06 305 GLN A CA 1
ATOM 2330 C C . GLN A 1 305 ? 19.955 -6.236 -44.466 1.00 83.06 305 GLN A C 1
ATOM 2332 O O . GLN A 1 305 ? 19.089 -5.670 -45.128 1.00 83.06 305 GLN A O 1
ATOM 2337 N N . GLN A 1 306 ? 19.778 -7.467 -43.980 1.00 80.69 306 GLN A N 1
ATOM 2338 C CA . GLN A 1 306 ? 18.560 -8.240 -44.229 1.00 80.69 306 GLN A CA 1
ATOM 2339 C C . GLN A 1 306 ? 17.304 -7.580 -43.641 1.00 80.69 306 GLN A C 1
ATOM 2341 O O . GLN A 1 306 ? 16.205 -7.788 -44.160 1.00 80.69 306 GLN A O 1
ATOM 2346 N N . MET A 1 307 ? 17.438 -6.809 -42.555 1.00 72.62 307 MET A N 1
ATOM 2347 C CA . MET A 1 307 ? 16.344 -6.015 -41.994 1.00 72.62 307 MET A CA 1
ATOM 2348 C C . MET A 1 307 ? 15.899 -4.915 -42.955 1.00 72.62 307 MET A C 1
ATOM 2350 O O . MET A 1 307 ? 14.705 -4.803 -43.232 1.00 72.62 307 MET A O 1
ATOM 2354 N N . LEU A 1 308 ? 16.846 -4.135 -43.477 1.00 76.62 308 LEU A N 1
ATOM 2355 C CA . LEU A 1 308 ? 16.559 -3.070 -44.438 1.00 76.62 308 LEU A CA 1
ATOM 2356 C C . LEU A 1 308 ? 15.966 -3.607 -45.733 1.00 76.62 308 LEU A C 1
ATOM 2358 O O . LEU A 1 308 ? 14.934 -3.098 -46.161 1.00 76.62 308 LEU A O 1
ATOM 2362 N N . ASP A 1 309 ? 16.526 -4.685 -46.278 1.00 81.19 309 ASP A N 1
ATOM 2363 C CA . ASP A 1 309 ? 16.030 -5.290 -47.516 1.00 81.19 309 ASP A CA 1
ATOM 2364 C C . ASP A 1 309 ? 14.567 -5.754 -47.384 1.00 81.19 309 ASP A C 1
ATOM 2366 O O . ASP A 1 309 ? 13.763 -5.587 -48.302 1.00 81.19 309 ASP A O 1
ATOM 2370 N N . LYS A 1 310 ? 14.182 -6.308 -46.225 1.00 73.06 310 LYS A N 1
ATOM 2371 C CA . LYS A 1 310 ? 12.795 -6.730 -45.966 1.00 73.06 310 LYS A CA 1
ATOM 2372 C C . LYS A 1 310 ? 11.850 -5.557 -45.714 1.00 73.06 310 LYS A C 1
ATOM 2374 O O . LYS A 1 310 ? 10.688 -5.645 -46.101 1.00 73.06 310 LYS A O 1
ATOM 2379 N N . TYR A 1 311 ? 12.313 -4.484 -45.075 1.00 69.00 311 TYR A N 1
ATOM 2380 C CA . TYR A 1 311 ? 11.500 -3.286 -44.858 1.00 69.00 311 TYR A CA 1
ATOM 2381 C C . TYR A 1 311 ? 11.243 -2.562 -46.181 1.00 69.00 311 TYR A C 1
ATOM 2383 O O . TYR A 1 311 ? 10.093 -2.307 -46.525 1.00 69.00 311 TYR A O 1
ATOM 2391 N N . GLU A 1 312 ? 12.291 -2.323 -46.969 1.00 75.19 312 GLU A N 1
ATOM 2392 C CA . GLU A 1 312 ? 12.188 -1.660 -48.273 1.00 75.19 312 GLU A CA 1
ATOM 2393 C C . GLU A 1 312 ? 11.431 -2.516 -49.297 1.00 75.19 312 GLU A C 1
ATOM 2395 O O . GLU A 1 312 ? 10.708 -1.974 -50.124 1.00 75.19 312 GLU A O 1
ATOM 2400 N N . GLY A 1 313 ? 11.524 -3.848 -49.211 1.00 65.88 313 GLY A N 1
ATOM 2401 C CA . GLY A 1 313 ? 10.751 -4.766 -50.052 1.00 65.88 313 GLY A CA 1
ATOM 2402 C C . GLY A 1 313 ? 9.289 -4.978 -49.638 1.00 65.88 313 GLY A C 1
ATOM 2403 O O . GLY A 1 313 ? 8.573 -5.685 -50.345 1.00 65.88 313 GLY A O 1
ATOM 2404 N N . SER A 1 314 ? 8.848 -4.432 -48.498 1.00 57.94 314 SER A N 1
ATOM 2405 C CA . SER A 1 314 ? 7.453 -4.532 -48.024 1.00 57.94 314 SER A CA 1
ATOM 2406 C C . SER A 1 314 ? 6.652 -3.227 -48.150 1.00 57.94 314 SER A C 1
ATOM 2408 O O . SER A 1 314 ? 5.468 -3.218 -47.808 1.00 57.94 314 SER A O 1
ATOM 2410 N N . GLN A 1 315 ? 7.285 -2.160 -48.657 1.00 51.62 315 GLN A N 1
ATOM 2411 C CA . GLN A 1 315 ? 6.668 -0.904 -49.114 1.00 51.62 315 GLN A CA 1
ATOM 2412 C C . GLN A 1 315 ? 6.243 -1.016 -50.585 1.00 51.62 315 GLN A C 1
ATOM 2414 O O . GLN A 1 315 ? 5.194 -0.430 -50.932 1.00 51.62 315 GLN A O 1
#

Foldseek 3Di:
DDDDPPDQDQPPPDDDDPDDDDDDDDDDDDDPPPPVLPPVDDDDDDDDDDDDDDDDDDDDDPVLCVVCPVPPVSSVVSVSAPDPVSVVVVVVVVVVCVVVVVDDDPDDPPDDLVSQLVSLVVQQHHSVLAADADAPPDPDDPVNVVVCPVVSVVCSVVSPHNVNSNVVVNVVRVVVVVVVVVLVVVQVVLQVVLLVVQCVVCPVCSVVLQVQLVVLLVPDDPVVSVCLQVDADSNSHRLVSDNVSSVVSSVVSCVVQLADADDPQDPVNLVVLVVLLVVLVVCCVPPVPVSVVCVSSVSSNNSSVVNNVVVVVVD

Radius of gyration: 38.92 Å; chains: 1; bounding box: 78×47×122 Å

Secondary structure (DSSP, 8-state):
----------------------------S--SSSSTTTTT--S---------------S---HHHHHHTT-HHHHHHHTT-SSHHHHHHHHHHHHHHHHTT--PPPPPTT--HHHHHHHHHHTTS-TTS------TT----HHHHHHTHHHHHHHHHTT--HHHHHHHHHHHHHHHHHHHHHHHHHHHHHHHHHHHHHHHHHGGGHHHHHHHHHHHHHTS-HHHHHHHHH-B-TTS-BGGG-HHHHHHHHHHHHHH-SS-PPTT--HHHHHHHHHHHHHHHHHHHH-HHHHHH-HHHHHHHHHHHHHHHHHHTT-

pLDDT: mean 73.26, std 22.84, range [23.38, 95.94]